Protein AF-A0A7S2RIP3-F1 (afdb_monomer)

Secondary structure (DSSP, 8-state):
---SHHHHHHHHHHHHHS--TT-GGGTSSHHHHHHHHHHHHHHHHHHHHHHHHH--TTT--PPP--HHHHHHHHHHHHHHHHHHHHHHHHHHHHH-HHHHHHHTTSHHHHHHHHHHHHHHTT-HHHHHHHHHHHHHHHHHHHHHHHHHHHHS--SS-TTGGGG-TTS-HHHHHHTTHHHHHHHHHHHHH-S--HHHHHHHHHHHHHHHHHHHHHS-SEEPPP------PPPP-----SS------GGG-EE--TTSSHHHHTT---GGG----SSHHHHHHHHHHHHHHHHHHHHHHHHHHHHHHHHHHHHHHHH-

Organism: NCBI:txid1034831

Nearest PDB structures (foldseek):
  6rd4-assembly1_M  TM=1.390E-01  e=3.418E+00  Polytomella sp. Pringsheim 198.80
  6qxa-assembly2_D  TM=1.820E-01  e=4.238E+00  Thermotoga maritima MSB8

Solvent-accessible surface area (backbone atoms only — not comparable to full-atom values): 17519 Å² total; per-residue (Å²): 134,85,75,66,63,66,58,56,52,51,50,51,52,54,59,66,49,46,47,51,78,86,48,67,58,69,78,38,53,65,50,24,48,51,37,35,52,49,48,52,51,52,48,48,52,52,53,52,50,45,44,70,65,68,59,37,81,90,73,52,86,72,77,74,79,50,74,82,51,45,63,55,36,49,54,52,19,54,49,44,52,52,48,54,51,49,42,52,63,58,42,33,85,82,55,36,68,35,55,42,30,54,60,49,61,29,62,64,56,44,28,47,52,44,24,22,53,19,40,74,68,67,33,39,55,50,18,37,9,29,39,39,53,42,30,43,65,27,51,49,34,51,54,17,52,52,36,30,76,77,69,75,38,53,87,49,36,68,50,47,60,69,76,37,91,84,52,47,66,52,58,49,62,59,50,48,52,52,72,51,47,55,62,53,32,37,74,65,31,40,68,61,54,72,65,21,51,56,49,9,52,52,53,44,50,44,51,34,50,44,30,53,39,42,41,45,64,46,47,74,55,81,78,66,78,87,68,78,84,77,77,84,84,77,75,94,65,95,78,83,70,74,75,83,55,74,86,79,27,51,71,45,52,55,41,78,34,55,62,58,31,70,59,44,90,51,72,88,67,51,42,80,52,91,54,60,84,59,18,54,58,46,35,51,50,54,52,47,62,52,20,49,62,42,43,55,49,48,30,51,53,20,48,56,54,52,55,53,51,57,55,52,66,73,74,109

Sequence (316 aa):
SVSPLPMVMVQGVLAFLQAKQGDAKHLGLLHPVLSFVLAYAVTIATSIWWTLQVHSPLFDSSPPIREFRVQRVETVSYGLLVYVAAMVLCRLPSMGPARLCYEMLWSCNLCMLLAAVAMLLGSPALVAASACAVSIDQVMWYVDVAAFALLGRWPIGVAKYMAWPETSWARRVSSTHHLWFLPCCAAVAGPFHLSDYLLSLVVMALVASLSRWLTPFRLAPPSVPAAAPPAPARGWHPCGGSPPTLKNGAYLNINLVHEVWKDVKFDFLQATHPNGFVHVPRLLFIWGALNLPCWVLLCALSRAAAGTEGEVAAVV

Radius of gyration: 21.15 Å; Cα contacts (8 Å, |Δi|>4): 341; chains: 1; bounding box: 43×69×70 Å

Foldseek 3Di:
DPDCVVVVVVVVVLVLQFDDAPDCVLVDQVLLVCLLVVLLCVLLVVLVVCCVVVVDVVPDPDDQQDPVLLVVLLVLLVVLVVLLVLLLVLCCVVQPNSRSSLLCLALLNSLSNSLSVCSVVSHLLSLLLSCLLCLLLLVLVVVQVVCCVVPVDRPQCSCVCLPDPPQDPSNNVSVCCSHCSLVSSLSNSFADDVSSLVSNLVSLLSSLLSLNGRDHQWDADPDPPDDDDDDDDDDDDPPDDDDPPCNGTDGRCGNVADSNCVSPPDPLSRLDDPDSVSSSVSCSVSSSVSSVVSSVVSNVVSVVVVVVVVVVVVVD

pLDDT: mean 82.53, std 17.51, range [34.56, 98.0]

Structure (mmCIF, N/CA/C/O backbone):
data_AF-A0A7S2RIP3-F1
#
_entry.id   AF-A0A7S2RIP3-F1
#
loop_
_atom_site.group_PDB
_atom_site.id
_atom_site.type_symbol
_atom_site.label_atom_id
_atom_site.label_alt_id
_atom_site.label_comp_id
_atom_site.label_asym_id
_atom_site.label_entity_id
_atom_site.label_seq_id
_atom_site.pdbx_PDB_ins_code
_atom_site.Cartn_x
_atom_site.Cartn_y
_atom_site.Cartn_z
_atom_site.occupancy
_atom_site.B_iso_or_equiv
_atom_site.auth_seq_id
_atom_site.auth_comp_id
_atom_site.auth_asym_id
_atom_site.auth_atom_id
_atom_site.pdbx_PDB_model_num
ATOM 1 N N . SER A 1 1 ? 13.218 43.030 -2.281 1.00 71.44 1 SER A N 1
ATOM 2 C CA . SER A 1 1 ? 13.065 42.042 -3.367 1.00 71.44 1 SER A CA 1
ATOM 3 C C . SER A 1 1 ? 13.420 40.673 -2.812 1.00 71.44 1 SER A C 1
ATOM 5 O O . SER A 1 1 ? 14.537 40.480 -2.352 1.00 71.44 1 SER A O 1
ATOM 7 N N . VAL A 1 2 ? 12.469 39.740 -2.751 1.00 62.72 2 VAL A N 1
ATOM 8 C CA . VAL A 1 2 ? 12.782 38.351 -2.373 1.00 62.72 2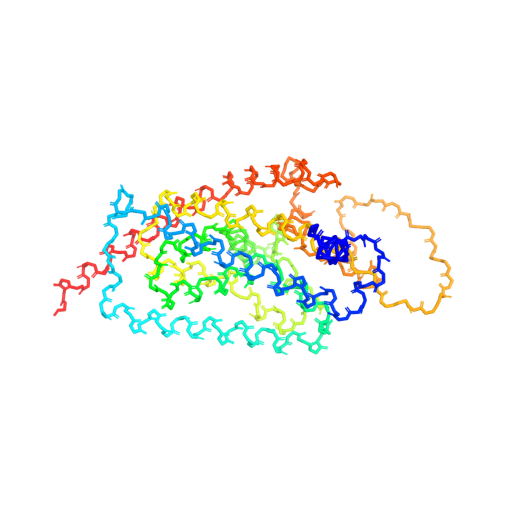 VAL A CA 1
ATOM 9 C C . VAL A 1 2 ? 13.489 37.717 -3.571 1.00 62.72 2 VAL A C 1
ATOM 11 O O . VAL A 1 2 ? 12.976 37.785 -4.686 1.00 62.72 2 VAL A O 1
ATOM 14 N N . SER A 1 3 ? 14.696 37.189 -3.369 1.00 64.62 3 SER A N 1
ATOM 15 C CA . SER A 1 3 ? 15.470 36.549 -4.438 1.00 64.62 3 SER A CA 1
ATOM 16 C C . SER A 1 3 ? 14.678 35.372 -5.031 1.00 64.62 3 SER A C 1
ATOM 18 O O . SER A 1 3 ? 14.160 34.568 -4.258 1.00 64.62 3 SER A O 1
ATOM 20 N N . PRO A 1 4 ? 14.580 35.224 -6.366 1.00 79.12 4 PRO A N 1
ATOM 21 C CA . PRO A 1 4 ? 13.845 34.130 -7.013 1.00 79.12 4 PRO A CA 1
ATOM 22 C C . PRO A 1 4 ? 14.531 32.754 -6.898 1.00 79.12 4 PRO A C 1
ATOM 24 O O . PRO A 1 4 ? 13.947 31.740 -7.282 1.00 79.12 4 PRO A O 1
ATOM 27 N N . LEU A 1 5 ? 15.752 32.692 -6.351 1.00 74.75 5 LEU A N 1
ATOM 28 C CA . LEU A 1 5 ? 16.544 31.464 -6.190 1.00 74.75 5 LEU A CA 1
ATOM 29 C C . LEU A 1 5 ? 15.797 30.278 -5.535 1.00 74.75 5 LEU A C 1
ATOM 31 O O . LEU A 1 5 ? 15.903 29.168 -6.061 1.00 74.75 5 LEU A O 1
ATOM 35 N N . PRO A 1 6 ? 15.010 30.458 -4.453 1.00 84.06 6 PRO A N 1
ATOM 36 C CA . PRO A 1 6 ? 14.297 29.352 -3.813 1.00 84.06 6 PRO A CA 1
ATOM 37 C C . PRO A 1 6 ? 13.258 28.707 -4.736 1.00 84.06 6 PRO A C 1
ATOM 39 O O . PRO A 1 6 ? 13.107 27.488 -4.745 1.00 84.06 6 PRO A O 1
ATOM 42 N N . MET A 1 7 ? 12.569 29.507 -5.554 1.00 82.50 7 MET A N 1
ATOM 43 C CA . MET A 1 7 ? 11.507 29.020 -6.436 1.00 82.50 7 MET A CA 1
ATOM 44 C C . MET A 1 7 ? 12.069 28.193 -7.597 1.00 82.50 7 MET A C 1
ATOM 46 O O . MET A 1 7 ? 11.531 27.132 -7.907 1.00 82.50 7 MET A O 1
ATOM 50 N N . VAL A 1 8 ? 13.183 28.633 -8.191 1.00 85.56 8 VAL A N 1
ATOM 51 C CA . VAL A 1 8 ? 13.862 27.896 -9.272 1.00 85.56 8 VAL A CA 1
ATOM 52 C C . VAL A 1 8 ? 14.378 26.545 -8.770 1.00 85.56 8 VAL A C 1
ATOM 54 O O . VAL A 1 8 ? 14.208 25.529 -9.442 1.00 85.56 8 VAL A O 1
ATOM 57 N N . MET A 1 9 ? 14.948 26.509 -7.562 1.00 87.75 9 MET A N 1
ATOM 58 C CA . MET A 1 9 ? 15.424 25.266 -6.952 1.00 87.75 9 MET A CA 1
ATOM 59 C C . MET A 1 9 ? 14.275 24.282 -6.694 1.00 87.75 9 MET A C 1
ATOM 61 O O . MET A 1 9 ? 14.383 23.110 -7.052 1.00 87.75 9 MET A O 1
ATOM 65 N N . VAL A 1 10 ? 13.153 24.755 -6.139 1.00 86.44 10 VAL A N 1
ATOM 66 C CA . VAL A 1 10 ? 11.961 23.920 -5.912 1.00 86.44 10 VAL A CA 1
ATOM 67 C C . VAL A 1 10 ? 11.431 23.363 -7.232 1.00 86.44 10 VAL A C 1
ATOM 69 O O . VAL A 1 10 ? 11.198 22.162 -7.335 1.00 86.44 10 VAL A O 1
ATOM 72 N N . GLN A 1 11 ? 11.301 24.193 -8.269 1.00 89.00 11 GLN A N 1
ATOM 73 C CA . GLN A 1 11 ? 10.857 23.737 -9.589 1.00 89.00 11 GLN A CA 1
ATOM 74 C C . GLN A 1 11 ? 11.797 22.686 -10.189 1.00 89.00 11 GLN A C 1
ATOM 76 O O . GLN A 1 11 ? 11.321 21.691 -10.732 1.00 89.00 11 GLN A O 1
ATOM 81 N N . GLY A 1 12 ? 13.113 22.865 -10.044 1.00 90.69 12 GLY A N 1
ATOM 82 C CA . GLY A 1 12 ? 14.108 21.884 -10.475 1.00 90.69 12 GLY A CA 1
ATOM 83 C C . GLY A 1 12 ? 13.946 20.532 -9.776 1.00 90.69 12 GLY A C 1
ATOM 84 O O . GLY A 1 12 ? 13.945 19.496 -10.439 1.00 90.69 12 GLY A O 1
ATOM 85 N N . VAL A 1 13 ? 13.730 20.531 -8.455 1.00 88.81 13 VAL A N 1
ATOM 86 C CA . VAL A 1 13 ? 13.488 19.303 -7.675 1.00 88.81 13 VAL A CA 1
ATOM 87 C C . VAL A 1 13 ? 12.182 18.626 -8.094 1.00 88.81 13 VAL A C 1
ATOM 89 O O . VAL A 1 13 ? 12.171 17.421 -8.336 1.00 88.81 13 VAL A O 1
ATOM 92 N N . LEU A 1 14 ? 11.092 19.383 -8.240 1.00 90.75 14 LEU A N 1
ATOM 93 C CA . LEU A 1 14 ? 9.800 18.838 -8.673 1.00 90.75 14 LEU A CA 1
ATOM 94 C C . LEU A 1 14 ? 9.877 18.249 -10.091 1.00 90.75 14 LEU A C 1
ATOM 96 O O . LEU A 1 14 ? 9.355 17.162 -10.339 1.00 90.75 14 LEU A O 1
ATOM 100 N N . ALA A 1 15 ? 10.568 18.925 -11.012 1.00 90.56 15 ALA A N 1
ATOM 101 C CA . ALA A 1 15 ? 10.786 18.432 -12.370 1.00 90.56 15 ALA A CA 1
ATOM 102 C C . ALA A 1 15 ? 11.674 17.178 -12.395 1.00 90.56 15 ALA A C 1
ATOM 104 O O . ALA A 1 15 ? 11.433 16.263 -13.188 1.00 90.56 15 ALA A O 1
ATOM 105 N N . PHE A 1 16 ? 12.679 17.110 -11.517 1.00 91.56 16 PHE A N 1
ATOM 106 C CA . PHE A 1 16 ? 13.510 15.921 -11.357 1.00 91.56 16 PHE A CA 1
ATOM 107 C C . PHE A 1 16 ? 12.691 14.731 -10.855 1.00 91.56 16 PHE A C 1
ATOM 109 O O . PHE A 1 16 ? 12.815 13.654 -11.426 1.00 91.56 16 PHE A O 1
ATOM 116 N N . LEU A 1 17 ? 11.836 14.928 -9.851 1.00 91.56 17 LEU A N 1
ATOM 117 C CA . LEU A 1 17 ? 10.996 13.885 -9.251 1.00 91.56 17 LEU A CA 1
ATOM 118 C C . LEU A 1 17 ? 9.865 13.388 -10.153 1.00 91.56 17 LEU A C 1
ATOM 120 O O . LEU A 1 17 ? 9.401 12.261 -9.998 1.00 91.56 17 LEU A O 1
ATOM 124 N N . GLN A 1 18 ? 9.404 14.214 -11.091 1.00 90.88 18 GLN A N 1
ATOM 125 C CA . GLN A 1 18 ? 8.365 13.802 -12.022 1.00 90.88 18 GLN A CA 1
ATOM 126 C C . GLN A 1 18 ? 8.871 12.669 -12.920 1.00 90.88 18 GLN A C 1
ATOM 128 O O . GLN A 1 18 ? 9.763 12.859 -13.752 1.00 90.88 18 GLN A O 1
ATOM 133 N N . ALA A 1 19 ? 8.261 11.496 -12.810 1.00 86.62 19 ALA A N 1
ATOM 134 C CA . ALA A 1 19 ? 8.626 10.350 -13.614 1.00 86.62 19 ALA A CA 1
ATOM 135 C C . ALA A 1 19 ? 8.295 10.553 -15.093 1.00 86.62 19 ALA A C 1
ATOM 137 O O . ALA A 1 19 ? 7.211 11.005 -15.475 1.00 86.62 19 ALA A O 1
ATOM 138 N N . LYS A 1 20 ? 9.256 10.180 -15.939 1.00 86.81 20 LYS A N 1
ATOM 139 C CA . LYS A 1 20 ? 9.128 10.170 -17.395 1.00 86.81 20 LYS A CA 1
ATOM 140 C C . LYS A 1 20 ? 9.660 8.839 -17.903 1.00 86.81 20 LYS A C 1
ATOM 142 O O . LYS A 1 20 ? 10.769 8.427 -17.574 1.00 86.81 20 LYS A O 1
ATOM 147 N N . GLN A 1 21 ? 8.849 8.140 -18.692 1.00 84.94 21 GLN A N 1
ATOM 148 C CA . GLN A 1 21 ? 9.217 6.822 -19.195 1.00 84.94 21 GLN A CA 1
ATOM 149 C C . GLN A 1 21 ? 10.501 6.909 -20.035 1.00 84.94 21 GLN A C 1
ATOM 151 O O . GLN A 1 21 ? 10.588 7.729 -20.943 1.00 84.94 21 GLN A O 1
ATOM 156 N N . GLY A 1 22 ? 11.482 6.054 -19.730 1.00 83.38 22 GLY A N 1
ATOM 157 C CA . GLY A 1 22 ? 12.773 6.022 -20.428 1.00 83.38 22 GLY A CA 1
ATOM 158 C C . GLY A 1 22 ? 13.822 7.019 -19.922 1.00 83.38 22 GLY A C 1
ATOM 159 O O . GLY A 1 22 ? 14.931 7.021 -20.444 1.00 83.38 22 GLY A O 1
ATOM 160 N N . ASP A 1 23 ? 13.514 7.835 -18.910 1.00 87.44 23 ASP A N 1
ATOM 161 C CA . ASP A 1 23 ? 14.480 8.774 -18.330 1.00 87.44 23 ASP A CA 1
ATOM 162 C C . ASP A 1 23 ? 15.606 8.031 -17.579 1.00 87.44 23 ASP A C 1
ATOM 164 O O . ASP A 1 23 ? 15.356 7.145 -16.752 1.00 87.44 23 ASP A O 1
ATOM 168 N N . ALA A 1 24 ? 16.859 8.406 -17.853 1.00 88.69 24 ALA A N 1
ATOM 169 C CA . ALA A 1 24 ? 18.055 7.769 -17.301 1.00 88.69 24 ALA A CA 1
ATOM 170 C C . ALA A 1 24 ? 18.141 7.892 -15.772 1.00 88.69 24 ALA A C 1
ATOM 172 O O . ALA A 1 24 ? 18.735 7.035 -15.114 1.00 88.69 24 ALA A O 1
ATOM 173 N N . LYS A 1 25 ? 17.494 8.905 -15.176 1.00 90.50 25 LYS A N 1
ATOM 174 C CA . LYS A 1 25 ? 17.456 9.074 -13.712 1.00 90.50 25 LYS A CA 1
ATOM 175 C C . LYS A 1 25 ? 16.851 7.875 -12.980 1.00 90.50 25 LYS A C 1
ATOM 177 O O . LYS A 1 25 ? 17.189 7.643 -11.823 1.00 90.50 25 LYS A O 1
ATOM 182 N N . HIS A 1 26 ? 15.992 7.097 -13.644 1.00 89.00 26 HIS A N 1
ATOM 183 C CA . HIS A 1 26 ? 15.378 5.901 -13.067 1.00 89.00 26 HIS A CA 1
ATOM 184 C C . HIS A 1 26 ? 16.337 4.701 -12.993 1.00 89.00 26 HIS A C 1
ATOM 186 O O . HIS A 1 26 ? 16.042 3.751 -12.269 1.00 89.00 26 HIS A O 1
ATOM 192 N N . LEU A 1 27 ? 17.466 4.748 -13.712 1.00 85.69 27 LEU A N 1
ATOM 193 C CA . LEU A 1 27 ? 18.547 3.759 -13.630 1.00 85.69 27 LEU A CA 1
ATOM 194 C C . LEU A 1 27 ? 19.511 4.058 -12.472 1.00 85.69 27 LEU A C 1
ATOM 196 O O . LEU A 1 27 ? 20.149 3.148 -11.946 1.00 85.69 27 LEU A O 1
ATOM 200 N N . GLY A 1 28 ? 19.617 5.329 -12.075 1.00 90.88 28 GLY A N 1
ATOM 201 C CA . GLY A 1 28 ? 20.393 5.758 -10.914 1.00 90.88 28 GLY A CA 1
ATOM 202 C C . GLY A 1 28 ? 19.672 5.506 -9.588 1.00 90.88 28 GLY A C 1
ATOM 203 O O . GLY A 1 28 ? 18.486 5.189 -9.549 1.00 90.88 28 GLY A O 1
ATOM 204 N N . LEU A 1 29 ? 20.390 5.683 -8.476 1.00 94.44 29 LEU A N 1
ATOM 205 C CA . LEU A 1 29 ? 19.844 5.472 -7.129 1.00 94.44 29 LEU A CA 1
ATOM 206 C C . LEU A 1 29 ? 19.082 6.689 -6.583 1.00 94.44 29 LEU A C 1
ATOM 208 O O . LEU A 1 29 ? 18.117 6.531 -5.839 1.00 94.44 29 LEU A O 1
ATOM 212 N N . LEU A 1 30 ? 19.501 7.899 -6.966 1.00 95.38 30 LEU A N 1
ATOM 213 C CA . LEU A 1 30 ? 19.010 9.142 -6.371 1.00 95.38 30 LEU A CA 1
ATOM 214 C C . LEU A 1 30 ? 17.492 9.300 -6.514 1.00 95.38 30 LEU A C 1
ATOM 216 O O . LEU A 1 30 ? 16.798 9.531 -5.529 1.00 95.38 30 LEU A O 1
ATOM 220 N N . HIS A 1 31 ? 16.966 9.148 -7.730 1.00 95.00 31 HIS A N 1
ATOM 221 C CA . HIS A 1 31 ? 15.538 9.320 -7.979 1.00 95.00 31 HIS A CA 1
ATOM 222 C C . HIS A 1 31 ? 14.665 8.286 -7.243 1.00 95.00 31 HIS A C 1
ATOM 224 O O . HIS A 1 31 ? 13.741 8.712 -6.550 1.00 95.00 31 HIS A O 1
ATOM 230 N N . PRO A 1 32 ? 14.921 6.961 -7.331 1.00 94.12 32 PRO A N 1
ATOM 231 C CA . PRO A 1 32 ? 14.165 5.980 -6.556 1.00 94.12 32 PRO A CA 1
ATOM 232 C C . PRO A 1 32 ? 14.187 6.240 -5.047 1.00 94.12 32 PRO A C 1
ATOM 234 O O . PRO A 1 32 ? 13.138 6.152 -4.414 1.00 94.12 32 PRO A O 1
ATOM 237 N N . VAL A 1 33 ? 15.344 6.595 -4.471 1.00 96.00 33 VAL A N 1
ATOM 238 C CA . VAL A 1 33 ? 15.457 6.887 -3.031 1.00 96.00 33 VAL A CA 1
ATOM 239 C C . VAL A 1 33 ? 14.633 8.113 -2.654 1.00 96.00 33 VAL A C 1
ATOM 241 O O . VAL A 1 33 ? 13.848 8.043 -1.712 1.00 96.00 33 VAL A O 1
ATOM 244 N N . LEU A 1 34 ? 14.756 9.216 -3.398 1.00 95.88 34 LEU A N 1
ATOM 245 C CA . LEU A 1 34 ? 13.966 10.420 -3.130 1.00 95.88 34 LEU A CA 1
ATOM 246 C C . LEU A 1 34 ? 12.465 10.166 -3.306 1.00 95.88 34 LEU A C 1
ATOM 248 O O . LEU A 1 34 ? 11.674 10.640 -2.499 1.00 95.88 34 LEU A O 1
ATOM 252 N N . SER A 1 35 ? 12.079 9.377 -4.311 1.00 94.56 35 SER A N 1
ATOM 253 C CA . SER A 1 35 ? 10.686 8.975 -4.544 1.00 94.56 35 SER A CA 1
ATOM 254 C C . SER A 1 35 ? 10.135 8.160 -3.375 1.00 94.56 35 SER A C 1
ATOM 256 O O . SER A 1 35 ? 9.048 8.446 -2.882 1.00 94.56 35 SER A O 1
ATOM 258 N N . PHE A 1 36 ? 10.909 7.177 -2.905 1.00 95.19 36 PHE A N 1
ATOM 259 C CA . PHE A 1 36 ? 10.590 6.359 -1.739 1.00 95.19 36 PHE A CA 1
ATOM 260 C C . PHE A 1 36 ? 10.418 7.216 -0.480 1.00 95.19 36 PHE A C 1
ATOM 262 O O . PHE A 1 36 ? 9.354 7.193 0.135 1.00 95.19 36 PHE A O 1
ATOM 269 N N . VAL A 1 37 ? 11.421 8.028 -0.134 1.00 96.25 37 VAL A N 1
ATOM 270 C CA . VAL A 1 37 ? 11.388 8.875 1.068 1.00 96.25 37 VAL A CA 1
ATOM 271 C C . VAL A 1 37 ? 10.225 9.861 1.012 1.00 96.25 37 VAL A C 1
ATOM 273 O O . VAL A 1 37 ? 9.475 9.970 1.979 1.00 96.25 37 VAL A O 1
ATOM 276 N N . LEU A 1 38 ? 10.041 10.549 -0.118 1.00 95.69 38 LEU A N 1
ATOM 277 C CA . LEU A 1 38 ? 8.982 11.542 -0.269 1.00 95.69 38 LEU A CA 1
ATOM 278 C C . LEU A 1 38 ? 7.594 10.910 -0.160 1.00 95.69 38 LEU A C 1
ATOM 280 O O . LEU A 1 38 ? 6.748 11.437 0.558 1.00 95.69 38 LEU A O 1
ATOM 284 N N . ALA A 1 39 ? 7.355 9.786 -0.840 1.00 94.94 39 ALA A N 1
ATOM 285 C CA . ALA A 1 39 ? 6.049 9.139 -0.821 1.00 94.94 39 ALA A CA 1
ATOM 286 C C . ALA A 1 39 ? 5.660 8.683 0.590 1.00 94.94 39 ALA A C 1
ATOM 288 O O . ALA A 1 39 ? 4.531 8.921 1.024 1.00 94.94 39 ALA A O 1
ATOM 289 N N . TYR A 1 40 ? 6.600 8.081 1.322 1.00 96.56 40 TYR A N 1
ATOM 290 C CA . TYR A 1 40 ? 6.384 7.660 2.702 1.00 96.56 40 TYR A CA 1
ATOM 291 C C . TYR A 1 40 ? 6.200 8.851 3.643 1.00 96.56 40 TYR A C 1
ATOM 293 O O . TYR A 1 40 ? 5.234 8.870 4.402 1.00 96.56 40 TYR A O 1
ATOM 301 N N . ALA A 1 41 ? 7.069 9.862 3.564 1.00 96.88 41 ALA A N 1
ATOM 302 C CA . ALA A 1 41 ? 6.990 11.044 4.418 1.00 96.88 41 ALA A CA 1
ATOM 303 C C . ALA A 1 41 ? 5.666 11.793 4.227 1.00 96.88 41 ALA A C 1
ATOM 305 O O . ALA A 1 41 ? 4.981 12.070 5.208 1.00 96.88 41 ALA A O 1
ATOM 306 N N . VAL A 1 42 ? 5.271 12.065 2.977 1.00 96.81 42 VAL A N 1
ATOM 307 C CA . VAL A 1 42 ? 4.011 12.759 2.670 1.00 96.81 42 VAL A CA 1
ATOM 308 C C . VAL A 1 42 ? 2.818 11.919 3.108 1.00 96.81 42 VAL A C 1
ATOM 310 O O . VAL A 1 42 ? 1.954 12.425 3.815 1.00 96.81 42 VAL A O 1
ATOM 313 N N . THR A 1 43 ? 2.774 10.630 2.755 1.00 96.56 43 THR A N 1
ATOM 314 C CA . THR A 1 43 ? 1.611 9.795 3.091 1.00 96.56 43 THR A CA 1
ATOM 315 C C . THR A 1 43 ? 1.445 9.642 4.602 1.00 96.56 43 THR A C 1
ATOM 317 O O . THR A 1 43 ? 0.339 9.822 5.109 1.00 96.56 43 THR A O 1
ATOM 320 N N . ILE A 1 44 ? 2.526 9.368 5.341 1.00 96.75 44 ILE A N 1
ATOM 321 C CA . ILE A 1 44 ? 2.479 9.222 6.802 1.00 96.75 44 ILE A CA 1
ATOM 322 C C . ILE A 1 44 ? 2.120 10.557 7.462 1.00 96.75 44 ILE A C 1
ATOM 324 O O . ILE A 1 44 ? 1.174 10.605 8.247 1.00 96.75 44 ILE A O 1
ATOM 328 N N . ALA A 1 45 ? 2.808 11.651 7.116 1.00 96.75 45 ALA A N 1
ATOM 329 C CA . ALA A 1 45 ? 2.562 12.955 7.729 1.00 96.75 45 ALA A CA 1
ATOM 330 C C . ALA A 1 45 ? 1.137 13.457 7.466 1.00 96.75 45 ALA A C 1
ATOM 332 O O . ALA A 1 45 ? 0.474 13.916 8.394 1.00 96.75 45 ALA A O 1
ATOM 333 N N . THR A 1 46 ? 0.629 13.329 6.235 1.00 95.44 46 THR A N 1
ATOM 334 C CA . THR A 1 46 ? -0.744 13.733 5.908 1.00 95.44 46 THR A CA 1
ATOM 335 C C . THR A 1 46 ? -1.779 12.849 6.600 1.00 95.44 46 THR A C 1
ATOM 337 O O . THR A 1 46 ? -2.788 13.374 7.057 1.00 95.44 46 THR A O 1
ATOM 340 N N . SER A 1 47 ? -1.538 11.542 6.740 1.00 95.12 47 SER A N 1
ATOM 341 C CA . SER A 1 47 ? -2.466 10.639 7.446 1.00 95.12 47 SER A CA 1
ATOM 342 C C . SER A 1 47 ? -2.535 10.937 8.947 1.00 95.12 47 SER A C 1
ATOM 344 O O . SER A 1 47 ? -3.621 10.947 9.533 1.00 95.12 47 SER A O 1
ATOM 346 N N . ILE A 1 48 ? -1.386 11.236 9.565 1.00 93.56 48 ILE A N 1
ATOM 347 C CA . ILE A 1 48 ? -1.310 11.686 10.962 1.00 93.56 48 ILE A CA 1
ATOM 348 C C . ILE A 1 48 ? -2.027 13.026 11.109 1.00 93.56 48 ILE A C 1
ATOM 350 O O . ILE A 1 48 ? -2.910 13.156 11.951 1.00 93.56 48 ILE A O 1
ATOM 354 N N . TRP A 1 49 ? -1.695 14.006 10.262 1.00 92.94 49 TRP A N 1
ATOM 355 C CA . TRP A 1 49 ? -2.327 15.323 10.285 1.00 92.94 49 TRP A CA 1
ATOM 356 C C . TRP A 1 49 ? -3.845 15.225 10.124 1.00 92.94 49 TRP A C 1
ATOM 358 O O . TRP A 1 49 ? -4.574 15.807 10.921 1.00 92.94 49 TRP A O 1
ATOM 368 N N . TRP A 1 50 ? -4.329 14.440 9.157 1.00 89.75 50 TRP A N 1
ATOM 369 C CA . TRP A 1 50 ? -5.759 14.219 8.949 1.00 89.75 50 TRP A CA 1
ATOM 370 C C . TRP A 1 50 ? -6.425 13.701 10.214 1.00 89.75 50 TRP A C 1
ATOM 372 O O . TRP A 1 50 ? -7.485 14.178 10.597 1.00 89.75 50 TRP A O 1
ATOM 382 N N . THR A 1 51 ? -5.796 12.749 10.888 1.00 87.38 51 THR A N 1
ATOM 383 C CA . THR A 1 51 ? -6.370 12.163 12.098 1.00 87.38 51 THR A CA 1
ATOM 384 C C . THR A 1 51 ? -6.401 13.169 13.235 1.00 87.38 51 THR A C 1
ATOM 386 O O . THR A 1 51 ? -7.431 13.307 13.877 1.00 87.38 51 THR A O 1
ATOM 389 N N . LEU A 1 52 ? -5.350 13.972 13.406 1.00 86.50 52 LEU A N 1
ATOM 390 C CA . LEU A 1 52 ? -5.340 15.046 14.402 1.00 86.50 52 LEU A CA 1
ATOM 391 C C . LEU A 1 52 ? -6.404 16.131 14.144 1.00 86.50 52 LEU A C 1
ATOM 393 O O . LEU A 1 52 ? -6.861 16.756 15.094 1.00 86.50 52 LEU A O 1
ATOM 397 N N . GLN A 1 53 ? -6.784 16.381 12.885 1.00 83.81 53 GLN A N 1
ATOM 398 C CA . GLN A 1 53 ? -7.760 17.425 12.531 1.00 83.81 53 GLN A CA 1
ATOM 399 C C . GLN A 1 53 ? -9.204 16.915 12.449 1.00 83.81 53 GLN A C 1
ATOM 401 O O . GLN A 1 53 ? -10.134 17.580 12.899 1.00 83.81 53 GLN A O 1
ATOM 406 N N . VAL A 1 54 ? -9.403 15.754 11.826 1.00 72.50 54 VAL A N 1
ATOM 407 C CA . VAL A 1 54 ? -10.723 15.223 11.461 1.00 72.50 54 VAL A CA 1
ATOM 408 C C . VAL A 1 54 ? -11.266 14.287 12.538 1.00 72.50 54 VAL A C 1
ATOM 410 O O . VAL A 1 54 ? -12.476 14.262 12.740 1.00 72.50 54 VAL A O 1
ATOM 413 N N . HIS A 1 55 ? -10.407 13.594 13.300 1.00 62.19 55 HIS A N 1
ATOM 414 C CA . HIS A 1 55 ? -10.822 12.900 14.532 1.00 62.19 55 HIS A CA 1
ATOM 415 C C . HIS A 1 55 ? -10.798 13.863 15.727 1.00 62.19 55 HIS A C 1
ATOM 417 O O . HIS A 1 55 ? -10.215 13.606 16.776 1.00 62.19 55 HIS A O 1
ATOM 423 N N . SER A 1 56 ? -11.461 15.007 15.549 1.00 54.28 56 SER A N 1
ATOM 424 C CA . SER A 1 56 ? -11.949 15.815 16.662 1.00 54.28 56 SER A CA 1
ATOM 425 C C . SER A 1 56 ? -12.953 14.980 17.481 1.00 54.28 56 SER A C 1
ATOM 427 O O . SER A 1 56 ? -13.663 14.157 16.890 1.00 54.28 56 SER A O 1
ATOM 429 N N . PRO A 1 57 ? -13.081 15.192 18.807 1.00 53.62 57 PRO A N 1
ATOM 430 C CA . PRO A 1 57 ? -14.005 14.467 19.698 1.00 53.62 57 PRO A CA 1
ATOM 431 C C . PRO A 1 57 ? -15.485 14.445 19.261 1.00 53.62 57 PRO A C 1
ATOM 433 O O . PRO A 1 57 ? -16.295 13.750 19.864 1.00 53.62 57 PRO A O 1
ATOM 436 N N . LEU A 1 58 ? -15.856 15.175 18.206 1.00 48.06 58 LEU A N 1
ATOM 437 C CA . LEU A 1 58 ? -17.171 15.106 17.565 1.00 48.06 58 LEU A CA 1
ATOM 438 C C . LEU A 1 58 ? -17.429 13.803 16.784 1.00 48.06 58 LEU A C 1
ATOM 440 O O . LEU A 1 58 ? -18.591 13.472 16.562 1.00 48.06 58 LEU A O 1
ATOM 444 N N . PHE A 1 59 ? -16.388 13.077 16.362 1.00 54.09 59 PHE A N 1
ATOM 445 C CA . PHE A 1 59 ? -16.525 11.841 15.574 1.00 54.09 59 PHE A CA 1
ATOM 446 C C . PHE A 1 59 ? -15.932 10.599 16.242 1.00 54.09 59 PHE A C 1
ATOM 448 O O . PHE A 1 59 ? -16.206 9.492 15.780 1.00 54.09 59 PHE A O 1
ATOM 455 N N . ASP A 1 60 ? -15.151 10.764 17.312 1.00 55.12 60 ASP A N 1
ATOM 456 C CA . ASP A 1 60 ? -14.480 9.650 17.974 1.00 55.12 60 ASP A CA 1
ATOM 457 C C . ASP A 1 60 ? -15.131 9.328 19.323 1.00 55.12 60 ASP A C 1
ATOM 459 O O . ASP A 1 60 ? -14.892 9.980 20.338 1.00 55.12 60 ASP A O 1
ATOM 463 N N . SER A 1 61 ? -15.990 8.309 19.318 1.00 54.16 61 SER A N 1
ATOM 464 C CA . SER A 1 61 ? -16.492 7.664 20.534 1.00 54.16 61 SER A CA 1
ATOM 465 C C . SER A 1 61 ? -15.664 6.432 20.915 1.00 54.16 61 SER A C 1
ATOM 467 O O . SER A 1 61 ? -16.077 5.667 21.790 1.00 54.16 61 SER A O 1
ATOM 469 N N . SER A 1 62 ? -14.550 6.171 20.225 1.00 55.88 62 SER A N 1
ATOM 470 C CA . SER A 1 62 ? -13.751 4.974 20.462 1.00 55.88 62 SER A CA 1
ATOM 471 C C . SER A 1 62 ? -12.966 5.154 21.759 1.00 55.88 62 SER A C 1
ATOM 473 O O . SER A 1 62 ? -12.261 6.150 21.924 1.00 55.88 62 SER A O 1
ATOM 475 N N . PRO A 1 63 ? -13.066 4.219 22.716 1.00 56.59 63 PRO A N 1
ATOM 476 C CA . PRO A 1 63 ? -12.244 4.294 23.910 1.00 56.59 63 PRO A CA 1
ATOM 477 C C . PRO A 1 63 ? -10.758 4.196 23.521 1.00 56.59 63 PRO A C 1
ATOM 479 O O . PRO A 1 63 ? -10.422 3.457 22.589 1.00 56.59 63 PRO A O 1
ATOM 482 N N . PRO A 1 64 ? -9.855 4.883 24.245 1.00 60.16 64 PRO A N 1
ATOM 483 C CA . PRO A 1 64 ? -8.421 4.712 24.050 1.00 60.16 64 PRO A CA 1
ATOM 484 C C . PRO A 1 64 ? -8.029 3.233 24.188 1.00 60.16 64 PRO A C 1
ATOM 486 O O . PRO A 1 64 ? -8.681 2.460 24.899 1.00 60.16 64 PRO A O 1
ATOM 489 N N . ILE A 1 65 ? -6.954 2.833 23.502 1.00 60.59 65 ILE A N 1
ATOM 490 C CA . ILE A 1 65 ? -6.385 1.480 23.589 1.00 60.59 65 ILE A CA 1
ATOM 491 C C . ILE A 1 65 ? -6.143 1.152 25.075 1.00 60.59 65 ILE A C 1
ATOM 493 O O . ILE A 1 65 ? -5.301 1.772 25.716 1.00 60.59 65 ILE A O 1
ATOM 497 N N . ARG A 1 66 ? -6.905 0.199 25.638 1.00 55.03 66 ARG A N 1
ATOM 498 C CA . ARG A 1 66 ? -6.789 -0.209 27.055 1.00 55.03 66 ARG A CA 1
ATOM 499 C C . ARG A 1 66 ? -5.362 -0.663 27.382 1.00 55.03 66 ARG A C 1
ATOM 501 O O . ARG A 1 66 ? -4.726 -1.300 26.553 1.00 55.03 66 ARG A O 1
ATOM 508 N N . GLU A 1 67 ? -4.896 -0.442 28.606 1.00 51.62 67 GLU A N 1
ATOM 509 C CA . GLU A 1 67 ? -3.509 -0.689 29.047 1.00 51.62 67 GLU A CA 1
ATOM 510 C C . GLU A 1 67 ? -2.978 -2.110 28.734 1.00 51.62 67 GLU A C 1
ATOM 512 O O . GLU A 1 67 ? -1.892 -2.258 28.184 1.00 51.62 67 GLU A O 1
ATOM 517 N N . PHE A 1 68 ? -3.779 -3.169 28.928 1.00 46.56 68 PHE A N 1
ATOM 518 C CA . PHE A 1 68 ? -3.400 -4.546 28.541 1.00 46.56 68 PHE A CA 1
ATOM 519 C C . PHE A 1 68 ? -3.299 -4.756 27.015 1.00 46.56 68 PHE A C 1
ATOM 521 O O . PHE A 1 68 ? -2.544 -5.597 26.523 1.00 46.56 68 PHE A O 1
ATOM 528 N N . ARG A 1 69 ? -4.050 -3.970 26.237 1.00 64.50 69 ARG A N 1
ATOM 529 C CA . ARG A 1 69 ? -3.970 -3.942 24.773 1.00 64.50 69 ARG A CA 1
ATOM 530 C C . ARG A 1 69 ? -2.678 -3.245 24.318 1.00 64.50 69 ARG A C 1
ATOM 532 O O . ARG A 1 69 ? -2.140 -3.654 23.295 1.00 64.50 69 ARG A O 1
ATOM 539 N N . VAL A 1 70 ? -2.127 -2.298 25.090 1.00 63.09 70 VAL A N 1
ATOM 540 C CA . VAL A 1 70 ? -0.908 -1.532 24.743 1.00 63.09 70 VAL A CA 1
ATOM 541 C C . VAL A 1 70 ? 0.310 -2.439 24.539 1.00 63.09 70 VAL A C 1
ATOM 543 O O . VAL A 1 70 ? 0.942 -2.364 23.489 1.00 63.09 70 VAL A O 1
ATOM 546 N N . GLN A 1 71 ? 0.596 -3.378 25.450 1.00 70.06 71 GLN A N 1
ATOM 547 C CA . GLN A 1 71 ? 1.773 -4.257 25.310 1.00 70.06 71 GLN A CA 1
ATOM 548 C C . GLN A 1 71 ? 1.687 -5.175 24.073 1.00 70.06 71 GLN A C 1
ATOM 550 O O . GLN A 1 71 ? 2.684 -5.424 23.384 1.00 70.06 71 GLN A O 1
ATOM 555 N N . ARG A 1 72 ? 0.481 -5.664 23.748 1.00 79.56 72 ARG A N 1
ATOM 556 C CA . ARG A 1 72 ? 0.243 -6.445 22.522 1.00 79.56 72 ARG A CA 1
ATOM 557 C C . ARG A 1 72 ? 0.402 -5.575 21.273 1.00 79.56 72 ARG A C 1
ATOM 559 O O . ARG A 1 72 ? 1.009 -6.025 20.307 1.00 79.56 72 ARG A O 1
ATOM 566 N N . VAL A 1 73 ? -0.091 -4.337 21.305 1.00 87.50 73 VAL A N 1
ATOM 567 C CA . VAL A 1 73 ? 0.011 -3.369 20.198 1.00 87.50 73 VAL A CA 1
ATOM 568 C C . VAL A 1 73 ? 1.469 -3.023 19.896 1.00 87.50 73 VAL A C 1
ATOM 570 O O . VAL A 1 73 ? 1.864 -3.049 18.732 1.00 87.50 73 VAL A O 1
ATOM 573 N N . GLU A 1 74 ? 2.288 -2.768 20.917 1.00 90.12 74 GLU A N 1
ATOM 574 C CA . GLU A 1 74 ? 3.722 -2.500 20.742 1.00 90.12 74 GLU A CA 1
ATOM 575 C C . GLU A 1 74 ? 4.447 -3.696 20.125 1.00 90.12 74 GLU A C 1
ATOM 577 O O . GLU A 1 74 ? 5.179 -3.543 19.148 1.00 90.12 74 GLU A O 1
ATOM 582 N N . THR A 1 75 ? 4.193 -4.902 20.642 1.00 92.50 75 THR A N 1
ATOM 583 C CA . THR A 1 75 ? 4.795 -6.137 20.115 1.00 92.50 75 THR A CA 1
ATOM 584 C C . THR A 1 75 ? 4.453 -6.334 18.639 1.00 92.50 75 THR A C 1
ATOM 586 O O . THR A 1 75 ? 5.332 -6.629 17.827 1.00 92.50 75 THR A O 1
ATOM 589 N N . VAL A 1 76 ? 3.184 -6.132 18.269 1.00 94.12 76 VAL A N 1
ATOM 590 C CA . VAL A 1 76 ? 2.732 -6.220 16.876 1.00 94.12 76 VAL A CA 1
ATOM 591 C C . VAL A 1 76 ? 3.385 -5.137 16.017 1.00 94.12 76 VAL A C 1
ATOM 593 O O . VAL A 1 76 ? 3.856 -5.440 14.922 1.00 94.12 76 VAL A O 1
ATOM 596 N N . SER A 1 77 ? 3.474 -3.901 16.512 1.00 96.50 77 SER A N 1
ATOM 597 C CA . SER A 1 77 ? 4.116 -2.803 15.789 1.00 96.50 77 SER A CA 1
ATOM 598 C C . SER A 1 77 ? 5.592 -3.079 15.504 1.00 96.50 77 SER A C 1
ATOM 600 O O . SER A 1 77 ? 6.021 -3.027 14.348 1.00 96.50 77 SER A O 1
ATOM 602 N N . TYR A 1 78 ? 6.369 -3.456 16.523 1.00 96.81 78 TYR A N 1
ATOM 603 C CA . TYR A 1 78 ? 7.771 -3.827 16.334 1.00 96.81 78 TYR A CA 1
ATOM 604 C C . TYR A 1 78 ? 7.909 -5.036 15.407 1.00 96.81 78 TYR A C 1
ATOM 606 O O . TYR A 1 78 ? 8.795 -5.046 14.554 1.00 96.81 78 TYR A O 1
ATOM 614 N N . GLY A 1 79 ? 7.000 -6.010 15.500 1.00 96.81 79 GLY A N 1
ATOM 615 C CA . GLY A 1 79 ? 6.922 -7.132 14.568 1.00 96.81 79 GLY A CA 1
ATOM 616 C C . GLY A 1 79 ? 6.748 -6.687 13.112 1.00 96.81 79 GLY A C 1
ATOM 617 O O . GLY A 1 79 ? 7.480 -7.157 12.242 1.00 96.81 79 GLY A O 1
ATOM 618 N N . LEU A 1 80 ? 5.845 -5.738 12.839 1.00 97.31 80 LEU A N 1
ATOM 619 C CA . LEU A 1 80 ? 5.654 -5.156 11.505 1.00 97.31 80 LEU A CA 1
ATOM 620 C C . LEU A 1 80 ? 6.902 -4.406 11.020 1.00 97.31 80 LEU A C 1
ATOM 622 O O . LEU A 1 80 ? 7.301 -4.575 9.867 1.00 97.31 80 LEU A O 1
ATOM 626 N N . LEU A 1 81 ? 7.549 -3.615 11.882 1.00 97.81 81 LEU A N 1
ATOM 627 C CA . LEU A 1 81 ? 8.784 -2.898 11.536 1.00 97.81 81 LEU A CA 1
ATOM 628 C C . LEU A 1 81 ? 9.919 -3.864 11.184 1.00 97.81 81 LEU A C 1
ATOM 630 O O . LEU A 1 81 ? 10.574 -3.701 10.152 1.00 97.81 81 LEU A O 1
ATOM 634 N N . VAL A 1 82 ? 10.117 -4.897 12.005 1.00 97.81 82 VAL A N 1
ATOM 635 C CA . VAL A 1 82 ? 11.101 -5.957 11.755 1.00 97.81 82 VAL A CA 1
ATOM 636 C C . VAL A 1 82 ? 10.764 -6.701 10.468 1.00 97.81 82 VAL A C 1
ATOM 638 O O . VAL A 1 82 ? 11.659 -6.950 9.664 1.00 97.81 82 VAL A O 1
ATOM 641 N N . TYR A 1 83 ? 9.488 -7.004 10.221 1.00 97.69 83 TYR A N 1
ATOM 642 C CA . TYR A 1 83 ? 9.052 -7.657 8.990 1.00 97.69 83 TYR A CA 1
ATOM 643 C C . TYR A 1 83 ? 9.356 -6.810 7.748 1.00 97.69 83 TYR A C 1
ATOM 645 O O . TYR A 1 83 ? 9.910 -7.321 6.774 1.00 97.69 83 TYR A O 1
ATOM 653 N N . VAL A 1 84 ? 9.048 -5.508 7.777 1.00 97.50 84 VAL A N 1
ATOM 654 C CA . VAL A 1 84 ? 9.345 -4.583 6.672 1.00 97.50 84 VAL A CA 1
ATOM 655 C C . VAL A 1 84 ? 10.854 -4.480 6.443 1.00 97.50 84 VAL A C 1
ATOM 657 O O . VAL A 1 84 ? 11.303 -4.578 5.299 1.00 97.50 84 VAL A O 1
ATOM 660 N N . ALA A 1 85 ? 11.651 -4.357 7.507 1.00 97.62 85 ALA A N 1
ATOM 661 C CA . ALA A 1 85 ? 13.109 -4.335 7.408 1.00 97.62 85 ALA A CA 1
ATOM 662 C C . ALA A 1 85 ? 13.662 -5.647 6.824 1.00 97.62 85 ALA A C 1
ATOM 664 O O . ALA A 1 85 ? 14.461 -5.619 5.887 1.00 97.62 85 ALA A O 1
ATOM 665 N N . ALA A 1 86 ? 13.192 -6.798 7.308 1.00 97.44 86 ALA A N 1
ATOM 666 C CA . ALA A 1 86 ? 13.575 -8.110 6.795 1.00 97.44 86 ALA A CA 1
ATOM 667 C C . ALA A 1 86 ? 13.191 -8.271 5.318 1.00 97.44 86 ALA A C 1
ATOM 669 O O . ALA A 1 86 ? 14.000 -8.729 4.515 1.00 97.44 86 ALA A O 1
ATOM 670 N N . MET A 1 87 ? 11.996 -7.829 4.922 1.00 96.56 87 MET A N 1
ATOM 671 C CA . MET A 1 87 ? 11.564 -7.827 3.525 1.00 96.56 87 MET A CA 1
ATOM 672 C C . MET A 1 87 ? 12.504 -7.001 2.635 1.00 96.56 87 MET A C 1
ATOM 674 O O . MET A 1 87 ? 12.899 -7.485 1.573 1.00 96.56 87 MET A O 1
ATOM 678 N N . VAL A 1 88 ? 12.891 -5.792 3.060 1.00 96.00 88 VAL A N 1
ATOM 679 C CA . VAL A 1 88 ? 13.858 -4.938 2.344 1.00 96.00 88 VAL A CA 1
ATOM 680 C C . VAL A 1 88 ? 15.198 -5.662 2.198 1.00 96.00 88 VAL A C 1
ATOM 682 O O . VAL A 1 88 ? 15.697 -5.817 1.082 1.00 96.00 88 VAL A O 1
ATOM 685 N N . LEU A 1 89 ? 15.750 -6.170 3.302 1.00 96.56 89 LEU A N 1
ATOM 686 C CA . LEU A 1 89 ? 17.050 -6.846 3.322 1.00 96.56 89 LEU A CA 1
ATOM 687 C C . LEU A 1 89 ? 17.061 -8.119 2.464 1.00 96.56 89 LEU A C 1
ATOM 689 O O . LEU A 1 89 ? 17.986 -8.324 1.683 1.00 96.56 89 LEU A O 1
ATOM 693 N N . CYS A 1 90 ? 16.020 -8.950 2.543 1.00 95.56 90 CYS A N 1
ATOM 694 C CA . CYS A 1 90 ? 15.931 -10.195 1.779 1.00 95.56 90 CYS A CA 1
ATOM 695 C C . CYS A 1 90 ? 15.690 -9.966 0.279 1.00 95.56 90 CYS A C 1
ATOM 697 O O . CYS A 1 90 ? 16.088 -10.797 -0.538 1.00 95.56 90 CYS A O 1
ATOM 699 N N . ARG A 1 91 ? 15.034 -8.865 -0.113 1.00 92.94 91 ARG A N 1
ATOM 700 C CA . ARG A 1 91 ? 14.774 -8.548 -1.530 1.00 92.94 91 ARG A CA 1
ATOM 701 C C . ARG A 1 91 ? 15.940 -7.822 -2.199 1.00 92.94 91 ARG A C 1
ATOM 703 O O . ARG A 1 91 ? 16.113 -7.981 -3.412 1.00 92.94 91 ARG A O 1
ATOM 710 N N . LEU A 1 92 ? 16.757 -7.090 -1.435 1.00 93.19 92 LEU A N 1
ATOM 711 C CA . LEU A 1 92 ? 17.861 -6.273 -1.947 1.00 93.19 92 LEU A CA 1
ATOM 712 C C . LEU A 1 92 ? 18.814 -7.027 -2.896 1.00 93.19 92 LEU A C 1
ATOM 714 O O . LEU A 1 92 ? 19.024 -6.515 -3.998 1.00 93.19 92 LEU A O 1
ATOM 718 N N . PRO A 1 93 ? 19.319 -8.241 -2.581 1.00 91.56 93 PRO A N 1
ATOM 719 C CA . PRO A 1 93 ? 20.239 -8.953 -3.473 1.00 91.56 93 PRO A CA 1
ATOM 720 C C . PRO A 1 93 ? 19.616 -9.319 -4.824 1.00 91.56 93 PRO A C 1
ATOM 722 O O . PRO A 1 93 ? 20.298 -9.341 -5.842 1.00 91.56 93 PRO A O 1
ATOM 725 N N . SER A 1 94 ? 18.308 -9.595 -4.844 1.00 86.88 94 SER A N 1
ATOM 726 C CA . SER A 1 94 ? 17.599 -10.037 -6.051 1.00 86.88 94 SER A CA 1
ATOM 727 C C . SER A 1 94 ? 17.115 -8.894 -6.949 1.00 86.88 94 SER A C 1
ATOM 729 O O . SER A 1 94 ? 16.870 -9.107 -8.135 1.00 86.88 94 SER A O 1
ATOM 731 N N . MET A 1 95 ? 16.946 -7.688 -6.397 1.00 87.31 95 MET A N 1
ATOM 732 C CA . MET A 1 95 ? 16.339 -6.555 -7.108 1.00 87.31 95 MET A CA 1
ATOM 733 C C . MET A 1 95 ? 17.313 -5.404 -7.361 1.00 87.31 95 MET A C 1
ATOM 735 O O . MET A 1 95 ? 17.119 -4.653 -8.316 1.00 87.31 95 MET A O 1
ATOM 739 N N . GLY A 1 96 ? 18.343 -5.259 -6.525 1.00 91.12 96 GLY A N 1
ATOM 740 C CA . GLY A 1 96 ? 19.168 -4.059 -6.464 1.00 91.12 96 GLY A CA 1
ATOM 741 C C . GLY A 1 96 ? 18.443 -2.882 -5.787 1.00 91.12 96 GLY A C 1
ATOM 742 O O . GLY A 1 96 ? 17.211 -2.854 -5.708 1.00 91.12 96 GLY A O 1
ATOM 743 N N . PRO A 1 97 ? 19.191 -1.881 -5.292 1.00 92.44 97 PRO A N 1
ATOM 744 C CA . PRO A 1 97 ? 18.646 -0.840 -4.419 1.00 92.44 97 PRO A CA 1
ATOM 745 C C . PRO A 1 97 ? 17.650 0.090 -5.128 1.00 92.44 97 PRO A C 1
ATOM 747 O O . PRO A 1 97 ? 16.588 0.376 -4.585 1.00 92.44 97 PRO A O 1
ATOM 750 N N . ALA A 1 98 ? 17.932 0.504 -6.369 1.00 90.81 98 ALA A N 1
ATOM 751 C CA . ALA A 1 98 ? 17.052 1.399 -7.125 1.00 90.81 98 ALA A CA 1
ATOM 752 C C . ALA A 1 98 ? 15.661 0.786 -7.365 1.00 90.81 98 ALA A C 1
ATOM 754 O O . ALA A 1 98 ? 14.635 1.412 -7.101 1.00 90.81 98 ALA A O 1
ATOM 755 N N . ARG A 1 99 ? 15.613 -0.469 -7.826 1.00 89.31 99 ARG A N 1
ATOM 756 C CA . ARG A 1 99 ? 14.350 -1.179 -8.061 1.00 89.31 99 ARG A CA 1
ATOM 757 C C . ARG A 1 99 ? 13.623 -1.483 -6.755 1.00 89.31 99 ARG A C 1
ATOM 759 O O . ARG A 1 99 ? 12.399 -1.415 -6.727 1.00 89.31 99 ARG A O 1
ATOM 766 N N . LEU A 1 100 ? 14.358 -1.800 -5.689 1.00 92.00 100 LEU A N 1
ATOM 767 C CA . LEU A 1 100 ? 13.776 -2.044 -4.374 1.00 92.00 100 LEU A CA 1
ATOM 768 C C . LEU A 1 100 ? 13.036 -0.812 -3.840 1.00 92.00 100 LEU A C 1
ATOM 770 O O . LEU A 1 100 ? 11.920 -0.961 -3.361 1.00 92.00 100 LEU A O 1
ATOM 774 N N . CYS A 1 101 ? 13.594 0.396 -3.976 1.00 93.94 101 CYS A N 1
ATOM 775 C CA . CYS A 1 101 ? 12.909 1.624 -3.555 1.00 93.94 101 CYS A CA 1
ATOM 776 C C . CYS A 1 101 ? 11.539 1.787 -4.227 1.00 93.94 101 CYS A C 1
ATOM 778 O O . CYS A 1 101 ? 10.567 2.127 -3.561 1.00 93.94 101 CYS A O 1
ATOM 780 N N . TYR A 1 102 ? 11.444 1.492 -5.525 1.00 91.88 102 TYR A N 1
ATOM 781 C CA . TYR A 1 102 ? 10.169 1.505 -6.240 1.00 91.88 102 TYR A CA 1
ATOM 782 C C . TYR A 1 102 ? 9.234 0.364 -5.821 1.00 91.88 102 TYR A C 1
ATOM 784 O O . TYR A 1 102 ? 8.031 0.571 -5.709 1.00 91.88 102 TYR A O 1
ATOM 792 N N . GLU A 1 103 ? 9.762 -0.831 -5.549 1.00 89.56 103 GLU A N 1
ATOM 793 C CA . GLU A 1 103 ? 8.970 -1.955 -5.028 1.00 89.56 103 GLU A CA 1
ATOM 794 C C . GLU A 1 103 ? 8.393 -1.653 -3.635 1.00 89.56 103 GLU A C 1
ATOM 796 O O . GLU A 1 103 ? 7.303 -2.099 -3.283 1.00 89.56 103 GLU A O 1
ATOM 801 N N . MET A 1 104 ? 9.079 -0.846 -2.832 1.00 93.31 104 MET A N 1
ATOM 802 C CA . MET A 1 104 ? 8.557 -0.415 -1.538 1.00 93.31 104 MET A CA 1
ATOM 803 C C . MET A 1 104 ? 7.403 0.592 -1.657 1.00 93.31 104 MET A C 1
ATOM 805 O O . MET A 1 104 ? 6.700 0.804 -0.681 1.00 93.31 104 MET A O 1
ATOM 809 N N . LEU A 1 105 ? 7.136 1.156 -2.840 1.00 92.50 105 LEU A N 1
ATOM 810 C CA . LEU A 1 105 ? 5.998 2.059 -3.071 1.00 92.50 105 LEU A CA 1
ATOM 811 C C . LEU A 1 105 ? 4.665 1.337 -3.317 1.00 92.50 105 LEU A C 1
AT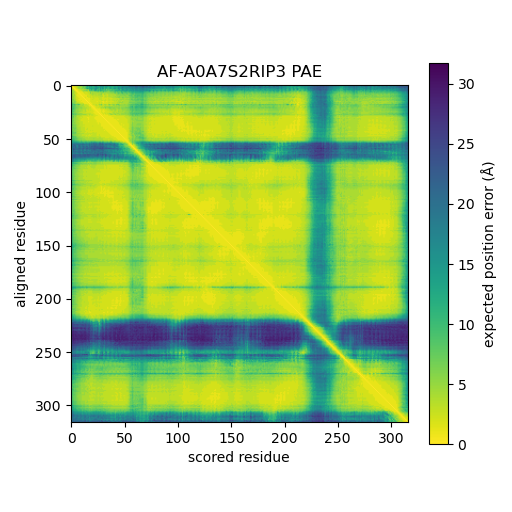OM 813 O O . LEU A 1 105 ? 3.644 1.990 -3.529 1.00 92.50 105 LEU A O 1
ATOM 817 N N . TRP A 1 106 ? 4.644 0.003 -3.284 1.00 91.25 106 TRP A N 1
ATOM 818 C CA . TRP A 1 106 ? 3.388 -0.744 -3.286 1.00 91.25 106 TRP A CA 1
ATOM 819 C C . TRP A 1 106 ? 2.551 -0.376 -2.053 1.00 91.25 106 TRP A C 1
ATOM 821 O O . TRP A 1 106 ? 3.088 -0.261 -0.948 1.00 91.25 106 TRP A O 1
ATOM 831 N N . SER A 1 107 ? 1.229 -0.235 -2.212 1.00 93.44 107 SER A N 1
ATOM 832 C CA . SER A 1 107 ? 0.354 0.166 -1.098 1.00 93.44 107 SER A CA 1
ATOM 83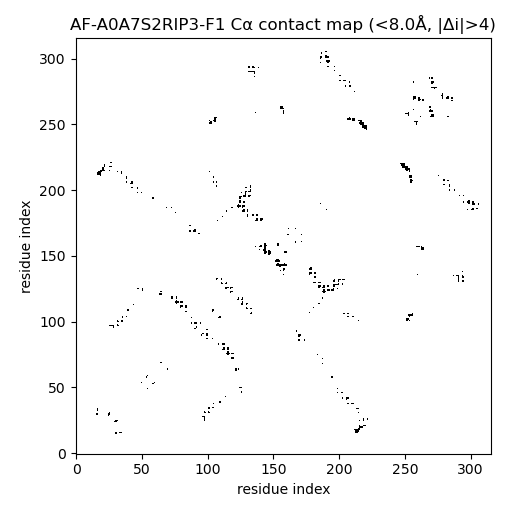3 C C . SER A 1 107 ? 0.442 -0.764 0.090 1.00 93.44 107 SER A C 1
ATOM 835 O O . SER A 1 107 ? 0.442 -0.272 1.208 1.00 93.44 107 SER A O 1
ATOM 837 N N . CYS A 1 108 ? 0.526 -2.077 -0.120 1.00 94.94 108 CYS A N 1
ATOM 838 C CA . CYS A 1 108 ? 0.671 -3.035 0.970 1.00 94.94 108 CYS A CA 1
ATOM 839 C C . CYS A 1 108 ? 1.939 -2.772 1.797 1.00 94.94 108 CYS A C 1
ATOM 841 O O . CYS A 1 108 ? 1.867 -2.718 3.022 1.00 94.94 108 CYS A O 1
ATOM 843 N N . ASN A 1 109 ? 3.068 -2.481 1.147 1.00 95.69 109 ASN A N 1
ATOM 844 C CA . ASN A 1 109 ? 4.331 -2.156 1.814 1.00 95.69 109 ASN A CA 1
ATOM 845 C C . ASN A 1 109 ? 4.262 -0.824 2.573 1.00 95.69 109 ASN A C 1
ATOM 847 O O . ASN A 1 109 ? 4.772 -0.716 3.691 1.00 95.69 109 ASN A O 1
ATOM 851 N N . LEU A 1 110 ? 3.619 0.186 1.986 1.00 96.12 110 LEU A N 1
ATOM 852 C CA . LEU A 1 110 ? 3.437 1.484 2.628 1.00 96.12 110 LEU A CA 1
ATOM 853 C C . LEU A 1 110 ? 2.457 1.398 3.804 1.00 96.12 110 LEU A C 1
ATOM 855 O O . LEU A 1 110 ? 2.762 1.892 4.887 1.00 96.12 110 LEU A O 1
ATOM 859 N N . CYS A 1 111 ? 1.316 0.733 3.622 1.00 97.44 111 CYS A N 1
ATOM 860 C CA . CYS A 1 111 ? 0.276 0.592 4.641 1.00 97.44 111 CYS A CA 1
ATOM 861 C C . CYS A 1 111 ? 0.734 -0.273 5.818 1.00 97.44 111 CYS A C 1
ATOM 863 O O . CYS A 1 111 ? 0.315 -0.006 6.938 1.00 97.44 111 CYS A O 1
ATOM 865 N N . MET A 1 112 ? 1.629 -1.247 5.614 1.00 97.62 112 MET A N 1
ATOM 866 C CA . MET A 1 112 ? 2.271 -1.956 6.727 1.00 97.62 112 MET A CA 1
ATOM 867 C C . MET A 1 112 ? 3.083 -1.009 7.615 1.00 97.62 112 MET A C 1
ATOM 869 O O . MET A 1 112 ? 2.951 -1.057 8.838 1.00 97.62 112 MET A O 1
ATOM 873 N N . LEU A 1 113 ? 3.893 -0.124 7.021 1.00 97.62 113 LEU A N 1
ATOM 874 C CA . LEU A 1 113 ? 4.664 0.842 7.806 1.00 97.62 113 LEU A CA 1
ATOM 875 C C . LEU A 1 113 ? 3.759 1.899 8.448 1.00 97.62 113 LEU A C 1
ATOM 877 O O . LEU A 1 113 ? 3.962 2.246 9.608 1.00 97.62 113 LEU A O 1
ATOM 881 N N . LEU A 1 114 ? 2.743 2.377 7.721 1.00 97.75 114 LEU A N 1
ATOM 882 C CA . LEU A 1 114 ? 1.745 3.304 8.254 1.00 97.75 114 LEU A CA 1
ATOM 883 C C . LEU A 1 114 ? 1.008 2.694 9.453 1.00 97.75 114 LEU A C 1
ATOM 885 O O . LEU A 1 114 ? 0.878 3.363 10.472 1.00 97.75 114 LEU A O 1
ATOM 889 N N . ALA A 1 115 ? 0.600 1.424 9.371 1.00 97.81 115 ALA A N 1
ATOM 890 C CA . ALA A 1 115 ? -0.029 0.705 10.473 1.00 97.81 115 ALA A CA 1
ATOM 891 C C . ALA A 1 115 ? 0.918 0.549 11.670 1.00 97.81 115 ALA A C 1
ATOM 893 O O . ALA A 1 115 ? 0.503 0.788 12.798 1.00 97.81 115 ALA A O 1
ATOM 894 N N . ALA A 1 116 ? 2.193 0.216 11.449 1.00 97.75 116 ALA A N 1
ATOM 895 C CA . ALA A 1 116 ? 3.172 0.125 12.532 1.00 97.75 116 ALA A CA 1
ATOM 896 C C . ALA A 1 116 ? 3.353 1.471 13.259 1.00 97.75 116 ALA A C 1
ATOM 898 O O . ALA A 1 116 ? 3.278 1.533 14.488 1.00 97.75 116 ALA A O 1
ATOM 899 N N . VAL A 1 117 ? 3.513 2.567 12.507 1.00 96.69 117 VAL A N 1
ATOM 900 C CA . VAL A 1 117 ? 3.598 3.926 13.068 1.00 96.69 117 VAL A CA 1
ATOM 901 C C . VAL A 1 117 ? 2.306 4.295 13.798 1.00 96.69 117 VAL A C 1
ATOM 903 O O . VAL A 1 117 ? 2.359 4.803 14.913 1.00 96.69 117 VAL A O 1
ATOM 906 N N . ALA A 1 118 ? 1.146 3.988 13.221 1.00 95.44 118 ALA A N 1
ATOM 907 C CA . ALA A 1 118 ? -0.154 4.229 13.836 1.00 95.44 118 ALA A CA 1
ATOM 908 C C . ALA A 1 118 ? -0.325 3.500 15.175 1.00 95.44 118 ALA A C 1
ATOM 910 O O . ALA A 1 118 ? -0.850 4.080 16.121 1.00 95.44 118 ALA A O 1
ATOM 911 N N . MET A 1 119 ? 0.160 2.260 15.273 1.00 94.31 119 MET A N 1
ATOM 912 C CA . MET A 1 119 ? 0.171 1.490 16.518 1.00 94.31 119 MET A CA 1
ATOM 913 C C . MET A 1 119 ? 1.050 2.145 17.590 1.00 94.31 119 MET A C 1
ATOM 915 O O . MET A 1 119 ? 0.614 2.246 18.731 1.00 94.31 119 MET A O 1
ATOM 919 N N . LEU A 1 120 ? 2.240 2.646 17.229 1.00 93.62 120 LEU A N 1
ATOM 920 C CA . LEU A 1 120 ? 3.122 3.367 18.167 1.00 93.62 120 LEU A CA 1
ATOM 921 C C . LEU A 1 120 ? 2.529 4.704 18.618 1.00 93.62 120 LEU A C 1
ATOM 923 O O . LEU A 1 120 ? 2.746 5.129 19.746 1.00 93.62 120 LEU A O 1
ATOM 927 N N . LEU A 1 121 ? 1.768 5.361 17.743 1.00 91.81 121 LEU A N 1
ATOM 928 C CA . LEU A 1 121 ? 1.026 6.579 18.068 1.00 91.81 121 LEU A CA 1
ATOM 929 C C . LEU A 1 121 ? -0.277 6.301 18.829 1.00 91.81 121 LEU A C 1
ATOM 931 O O . LEU A 1 121 ? -0.989 7.243 19.166 1.00 91.81 121 LEU A O 1
ATOM 935 N N . GLY A 1 122 ? -0.621 5.031 19.063 1.00 89.38 122 GLY A N 1
ATOM 936 C CA . GLY A 1 122 ? -1.864 4.649 19.719 1.00 89.38 122 GLY A CA 1
ATOM 937 C C . GLY A 1 122 ? -3.113 5.083 18.948 1.00 89.38 122 GLY A C 1
ATOM 938 O O . GLY A 1 122 ? -4.101 5.455 19.573 1.00 89.38 122 GLY A O 1
ATOM 939 N N . SER A 1 123 ? -3.080 5.061 17.609 1.00 91.38 123 SER A N 1
ATOM 940 C CA . SER A 1 123 ? -4.198 5.466 16.747 1.00 91.38 123 SER A CA 1
ATOM 941 C C . SER A 1 123 ? -4.856 4.270 16.038 1.00 91.38 123 SER A C 1
ATOM 943 O O . SER A 1 123 ? -4.435 3.890 14.939 1.00 91.38 123 SER A O 1
ATOM 945 N N . PRO A 1 124 ? -5.923 3.684 16.620 1.00 90.44 124 PRO A N 1
ATOM 946 C CA . PRO A 1 124 ? -6.713 2.631 15.983 1.00 90.44 124 PRO A CA 1
ATOM 947 C C . PRO A 1 124 ? -7.271 3.034 14.617 1.00 90.44 124 PRO A C 1
ATOM 949 O O . PRO A 1 124 ? -7.249 2.224 13.694 1.00 90.44 124 PRO A O 1
ATOM 952 N N . ALA A 1 125 ? -7.696 4.292 14.468 1.00 90.94 125 ALA A N 1
ATOM 953 C CA . ALA A 1 125 ? -8.260 4.815 13.228 1.00 90.94 125 ALA A CA 1
ATOM 954 C C . ALA A 1 125 ? -7.266 4.756 12.056 1.00 90.94 125 ALA A C 1
ATOM 956 O O . ALA A 1 125 ? -7.614 4.289 10.971 1.00 90.94 125 ALA A O 1
ATOM 957 N N . LEU A 1 126 ? -5.995 5.144 12.256 1.00 94.88 126 LEU A N 1
ATOM 958 C CA . LEU A 1 126 ? -4.979 4.981 11.205 1.00 94.88 126 LEU A CA 1
ATOM 959 C C . LEU A 1 126 ? -4.686 3.504 10.912 1.00 94.88 126 LEU A C 1
ATOM 961 O O . LEU A 1 126 ? -4.415 3.165 9.758 1.00 94.88 126 LEU A O 1
ATOM 965 N N . VAL A 1 127 ? -4.709 2.623 11.921 1.00 95.69 127 VAL A N 1
ATOM 966 C CA . VAL A 1 127 ? -4.521 1.176 11.709 1.00 95.69 127 VAL A CA 1
ATOM 967 C C . VAL A 1 127 ? -5.663 0.622 10.851 1.00 95.69 127 VAL A C 1
ATOM 969 O O . VAL A 1 127 ? -5.406 -0.048 9.849 1.00 95.69 127 VAL A O 1
ATOM 972 N N . ALA A 1 128 ? -6.911 0.956 11.190 1.00 94.94 128 ALA A N 1
ATOM 973 C CA . ALA A 1 128 ? -8.102 0.582 10.434 1.00 94.94 128 ALA A CA 1
ATOM 974 C C . ALA A 1 128 ? -8.073 1.149 9.010 1.00 94.94 128 ALA A C 1
ATOM 976 O O . ALA A 1 128 ? -8.300 0.412 8.049 1.00 94.94 128 ALA A O 1
ATOM 977 N N . ALA A 1 129 ? -7.723 2.427 8.847 1.00 96.62 129 ALA A N 1
ATOM 978 C CA . ALA A 1 129 ? -7.605 3.063 7.541 1.00 96.62 129 ALA A CA 1
ATOM 979 C C . ALA A 1 129 ? -6.513 2.415 6.676 1.00 96.62 129 ALA A C 1
ATOM 981 O O 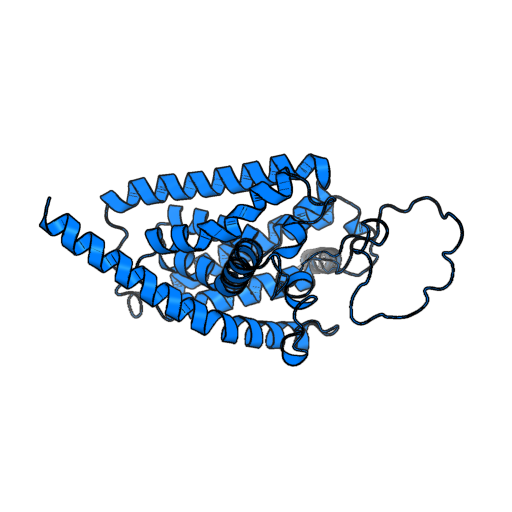. ALA A 1 129 ? -6.733 2.188 5.487 1.00 96.62 129 ALA A O 1
ATOM 982 N N . SER A 1 130 ? -5.370 2.054 7.269 1.00 97.44 130 SER A N 1
ATOM 983 C CA . SER A 1 130 ? -4.286 1.339 6.579 1.00 97.44 130 SER A CA 1
ATOM 984 C C . SER A 1 130 ? -4.738 -0.039 6.095 1.00 97.44 130 SER A C 1
ATOM 986 O O . SER A 1 130 ? -4.443 -0.423 4.964 1.00 97.44 130 SER A O 1
ATOM 988 N N . ALA A 1 131 ? -5.489 -0.773 6.920 1.00 97.19 131 ALA A N 1
ATOM 989 C CA . ALA A 1 131 ? -6.062 -2.063 6.546 1.00 97.19 131 ALA A CA 1
ATOM 990 C C . ALA A 1 131 ? -7.106 -1.920 5.431 1.00 97.19 131 ALA A C 1
ATOM 992 O O . ALA A 1 131 ? -7.036 -2.625 4.424 1.00 97.19 131 ALA A O 1
ATOM 993 N N . CYS A 1 132 ? -8.032 -0.966 5.571 1.00 96.94 132 CYS A N 1
ATOM 994 C CA . CYS A 1 132 ? -9.057 -0.680 4.569 1.00 96.94 132 CYS A CA 1
ATOM 995 C C . CYS A 1 132 ? -8.440 -0.311 3.223 1.00 96.94 132 CYS A C 1
ATOM 997 O O . CYS A 1 132 ? -8.874 -0.840 2.201 1.00 96.94 132 CYS A O 1
ATOM 999 N N . ALA A 1 133 ? -7.397 0.527 3.223 1.00 97.00 133 ALA A N 1
ATOM 1000 C CA . ALA A 1 133 ? -6.733 1.004 2.015 1.00 97.00 133 ALA A CA 1
ATOM 1001 C C . ALA A 1 133 ? -6.284 -0.157 1.118 1.00 97.00 133 ALA A C 1
ATOM 1003 O O . ALA A 1 133 ? -6.465 -0.101 -0.094 1.00 97.00 133 ALA A O 1
ATOM 1004 N N . VAL A 1 134 ? -5.791 -1.254 1.693 1.00 96.06 134 VAL A N 1
ATOM 1005 C CA . VAL A 1 134 ? -5.288 -2.408 0.926 1.00 96.06 134 VAL A CA 1
ATOM 1006 C C . VAL A 1 134 ? -6.263 -3.578 0.851 1.00 96.06 134 VAL A C 1
ATOM 1008 O O . VAL A 1 134 ? -5.944 -4.583 0.227 1.00 96.06 134 VAL A O 1
ATOM 1011 N N . SER A 1 135 ? -7.438 -3.478 1.472 1.00 96.88 135 SER A N 1
ATOM 1012 C CA . SER A 1 135 ? -8.277 -4.644 1.762 1.00 96.88 135 SER A CA 1
ATOM 1013 C C . SER A 1 135 ? -8.739 -5.429 0.533 1.00 96.88 135 SER A C 1
ATOM 1015 O O . SER A 1 135 ? -8.684 -6.658 0.570 1.00 96.88 135 SER A O 1
ATOM 1017 N N . ILE A 1 136 ? -9.104 -4.769 -0.570 1.00 95.19 136 ILE A N 1
ATOM 1018 C CA . ILE A 1 136 ? -9.498 -5.461 -1.804 1.00 95.19 136 ILE A CA 1
ATOM 1019 C C . ILE A 1 136 ? -8.374 -6.342 -2.357 1.00 95.19 136 ILE A C 1
ATOM 1021 O O . ILE A 1 136 ? -8.625 -7.485 -2.729 1.00 95.19 136 ILE A O 1
ATOM 1025 N N . ASP A 1 137 ? -7.130 -5.858 -2.353 1.00 92.88 137 ASP A N 1
ATOM 1026 C CA . ASP A 1 137 ? -5.963 -6.621 -2.811 1.00 92.88 137 ASP A CA 1
ATOM 1027 C C . ASP A 1 137 ? -5.753 -7.877 -1.951 1.00 92.88 137 ASP A C 1
ATOM 1029 O O . ASP A 1 137 ? -5.568 -8.977 -2.474 1.00 92.88 137 ASP A O 1
ATOM 1033 N N . GLN A 1 138 ? -5.915 -7.739 -0.631 1.00 95.25 138 GLN A N 1
ATOM 1034 C CA . GLN A 1 138 ? -5.804 -8.860 0.308 1.00 95.25 138 GLN A CA 1
ATOM 1035 C C . GLN A 1 138 ? -6.929 -9.884 0.143 1.00 95.25 138 GLN A C 1
ATOM 1037 O O . GLN A 1 138 ? -6.684 -11.091 0.133 1.00 95.25 138 GLN A O 1
ATOM 1042 N N . VAL A 1 139 ? -8.168 -9.423 -0.043 1.00 96.12 139 VAL A N 1
ATOM 1043 C CA . VAL A 1 139 ? -9.315 -10.313 -0.260 1.00 96.12 139 VAL A CA 1
ATOM 1044 C C . VAL A 1 139 ? -9.183 -11.074 -1.574 1.00 96.12 139 VAL A C 1
ATOM 1046 O O . VAL A 1 139 ? -9.446 -12.277 -1.610 1.00 96.12 139 VAL A O 1
ATOM 1049 N N . MET A 1 140 ? -8.724 -10.418 -2.643 1.00 94.38 140 MET A N 1
ATOM 1050 C CA . MET A 1 140 ? -8.443 -11.104 -3.905 1.00 94.38 140 MET A CA 1
ATOM 1051 C C . MET A 1 140 ? -7.362 -12.180 -3.731 1.00 94.38 140 MET A C 1
ATOM 1053 O O . MET A 1 140 ? -7.490 -13.271 -4.288 1.00 94.38 140 MET A O 1
ATOM 1057 N N . TRP A 1 141 ? -6.353 -11.922 -2.895 1.00 95.81 141 TRP A N 1
ATOM 1058 C CA . TRP A 1 141 ? -5.348 -12.910 -2.502 1.00 95.81 141 TRP A CA 1
ATOM 1059 C C . TRP A 1 141 ? -5.946 -14.122 -1.780 1.00 95.81 141 TRP A C 1
ATOM 1061 O O . TRP A 1 141 ? -5.585 -15.255 -2.099 1.00 95.81 141 TRP A O 1
ATOM 1071 N N . TYR A 1 142 ? -6.886 -13.917 -0.851 1.00 97.31 142 TYR A N 1
ATOM 1072 C CA . TYR A 1 142 ? -7.582 -15.019 -0.175 1.00 97.31 142 TYR A CA 1
ATOM 1073 C C . TYR A 1 142 ? -8.333 -15.911 -1.158 1.00 97.31 142 TYR A C 1
ATOM 1075 O O . TYR A 1 142 ? -8.213 -17.136 -1.089 1.00 97.31 142 TYR A O 1
ATOM 1083 N N . VAL A 1 143 ? -9.073 -15.303 -2.090 1.00 96.38 143 VAL A N 1
ATOM 1084 C CA . VAL A 1 143 ? -9.823 -16.036 -3.119 1.00 96.38 143 VAL A CA 1
ATOM 1085 C C . VAL A 1 143 ? -8.875 -16.849 -3.994 1.00 96.38 143 VAL A C 1
ATOM 1087 O O . VAL A 1 143 ? -9.114 -18.033 -4.221 1.00 96.38 143 VAL A O 1
ATOM 1090 N N . ASP A 1 144 ? -7.784 -16.238 -4.450 1.00 95.50 144 ASP A N 1
ATOM 1091 C CA . ASP A 1 144 ? -6.796 -16.893 -5.300 1.00 95.50 144 ASP A CA 1
ATOM 1092 C C . ASP A 1 144 ? -6.094 -18.060 -4.596 1.00 95.50 144 ASP A C 1
ATOM 1094 O O . ASP A 1 144 ? -6.011 -19.151 -5.158 1.00 95.50 144 ASP A O 1
ATOM 1098 N N . VAL A 1 145 ? -5.614 -17.867 -3.363 1.00 97.12 145 VAL A N 1
ATOM 1099 C CA . VAL A 1 145 ? -4.925 -18.921 -2.601 1.00 97.12 145 VAL A CA 1
ATOM 1100 C C . VAL A 1 145 ? -5.873 -20.074 -2.275 1.00 97.12 145 VAL A C 1
ATOM 1102 O O . VAL A 1 145 ? -5.498 -21.233 -2.461 1.00 97.12 145 VAL A O 1
ATOM 1105 N N . ALA A 1 146 ? -7.107 -19.784 -1.850 1.00 97.56 146 ALA A N 1
ATOM 1106 C CA . ALA A 1 146 ? -8.105 -20.816 -1.574 1.00 97.56 146 ALA A CA 1
ATOM 1107 C C . ALA A 1 146 ? -8.480 -21.597 -2.843 1.00 97.56 146 ALA A C 1
ATOM 1109 O O . ALA A 1 146 ? -8.490 -22.829 -2.840 1.00 97.56 146 ALA A O 1
ATOM 1110 N N . ALA A 1 147 ? -8.734 -20.901 -3.954 1.00 97.50 147 ALA A N 1
ATOM 1111 C CA . ALA A 1 147 ? -9.054 -21.537 -5.227 1.00 97.50 147 ALA A CA 1
ATOM 1112 C C . ALA A 1 147 ? -7.879 -22.352 -5.781 1.00 97.50 147 ALA A C 1
ATOM 1114 O O . ALA A 1 147 ? -8.096 -23.427 -6.340 1.00 97.50 147 ALA A O 1
ATOM 1115 N N . PHE A 1 148 ? -6.638 -21.899 -5.603 1.00 96.62 148 PHE A N 1
ATOM 1116 C CA . PHE A 1 148 ? -5.474 -22.668 -6.024 1.00 96.62 148 PHE A CA 1
ATOM 1117 C C . PHE A 1 148 ? -5.303 -23.934 -5.184 1.00 96.62 148 PHE A C 1
ATOM 1119 O O . PHE A 1 148 ? -5.079 -25.002 -5.747 1.00 96.62 148 PHE A O 1
ATOM 1126 N N . ALA A 1 149 ? -5.481 -23.844 -3.864 1.00 96.62 149 ALA A N 1
ATOM 1127 C CA . ALA A 1 149 ? -5.403 -25.000 -2.975 1.00 96.62 149 ALA A CA 1
ATOM 1128 C C . ALA A 1 149 ? -6.485 -26.055 -3.277 1.00 96.62 149 ALA A C 1
ATOM 1130 O O . ALA A 1 149 ? -6.201 -27.249 -3.231 1.00 96.62 149 ALA A O 1
ATOM 1131 N N . LEU A 1 150 ? -7.708 -25.625 -3.606 1.00 98.00 150 LEU A N 1
ATOM 1132 C CA . LEU A 1 150 ? -8.844 -26.524 -3.842 1.00 98.00 150 LEU A CA 1
ATOM 1133 C C . LEU A 1 150 ? -8.952 -27.018 -5.292 1.00 98.00 150 LEU A C 1
ATOM 1135 O O . LEU A 1 150 ? -9.376 -28.146 -5.527 1.00 98.00 150 LEU A O 1
ATOM 1139 N N . LEU A 1 151 ? -8.615 -26.172 -6.269 1.00 97.38 151 LEU A N 1
ATOM 1140 C CA . LEU A 1 151 ? -8.908 -26.389 -7.693 1.00 97.38 151 LEU A CA 1
ATOM 1141 C C . LEU A 1 151 ? -7.664 -26.321 -8.594 1.00 97.38 151 LEU A C 1
ATOM 1143 O O . LEU A 1 151 ? -7.780 -26.545 -9.800 1.00 97.38 151 LEU A O 1
ATOM 1147 N N . GLY A 1 152 ? -6.496 -25.948 -8.062 1.00 95.12 152 GLY A N 1
ATOM 1148 C CA . GLY A 1 152 ? -5.270 -25.746 -8.843 1.00 95.12 152 GLY A CA 1
ATOM 1149 C C . GLY A 1 152 ? -5.331 -24.556 -9.810 1.00 95.12 152 GLY A C 1
ATOM 1150 O O . GLY A 1 152 ? -4.610 -24.538 -10.809 1.00 95.12 152 GLY A O 1
ATOM 1151 N N . ARG A 1 153 ? -6.216 -23.574 -9.573 1.00 94.81 153 ARG A N 1
ATOM 1152 C CA . ARG A 1 153 ? -6.456 -22.427 -10.471 1.00 94.81 153 ARG A CA 1
ATOM 1153 C C . ARG A 1 153 ? -6.356 -21.087 -9.742 1.00 94.81 153 ARG A C 1
ATOM 1155 O O . ARG A 1 153 ? -6.696 -20.997 -8.573 1.00 94.81 153 ARG A O 1
ATOM 1162 N N . TRP A 1 154 ? -5.966 -20.050 -10.484 1.00 93.81 154 TRP A N 1
ATOM 1163 C CA . TRP A 1 154 ? -5.914 -18.651 -10.038 1.00 93.81 154 TRP A CA 1
ATOM 1164 C C . TRP A 1 154 ? -7.052 -17.861 -10.707 1.00 93.81 154 TRP A C 1
ATOM 1166 O O . TRP A 1 154 ? -6.857 -17.369 -11.822 1.00 93.81 154 TRP A O 1
ATOM 1176 N N . PRO A 1 155 ? -8.272 -17.839 -10.138 1.00 91.44 155 PRO A N 1
ATOM 1177 C CA . PRO A 1 155 ? -9.441 -17.250 -10.791 1.00 91.44 155 PRO A CA 1
ATOM 1178 C C . PRO A 1 155 ? -9.324 -15.736 -11.001 1.00 91.44 155 PRO A C 1
ATOM 1180 O O . PRO A 1 155 ? -9.843 -15.242 -12.003 1.00 91.44 155 PRO A O 1
ATOM 1183 N N . ILE A 1 156 ? -8.657 -15.022 -10.089 1.00 91.25 156 ILE A N 1
ATOM 1184 C CA . ILE A 1 156 ? -8.425 -13.577 -10.187 1.00 91.25 156 ILE A CA 1
ATOM 1185 C C . ILE A 1 156 ? -7.042 -13.321 -10.786 1.00 91.25 156 ILE A C 1
ATOM 1187 O O . ILE A 1 156 ? -6.917 -12.550 -11.733 1.00 91.25 156 ILE A O 1
ATOM 1191 N N . GLY A 1 157 ? -6.015 -14.006 -10.279 1.00 88.62 157 GLY A N 1
ATOM 1192 C CA . GLY A 1 157 ? -4.649 -13.944 -10.797 1.00 88.62 157 GLY A CA 1
ATOM 1193 C C . GLY A 1 157 ? -3.689 -13.045 -10.013 1.00 88.62 157 GLY A C 1
ATOM 1194 O O . GLY A 1 157 ? -2.489 -13.095 -10.282 1.00 88.62 157 GLY A O 1
ATOM 1195 N N . VAL A 1 158 ? -4.158 -12.293 -9.013 1.00 88.38 158 VAL A N 1
ATOM 1196 C CA . VAL A 1 158 ? -3.322 -11.396 -8.192 1.00 88.38 158 VAL A CA 1
ATOM 1197 C C . VAL A 1 158 ? -2.227 -12.131 -7.414 1.00 88.38 158 VAL A C 1
ATOM 1199 O O . VAL A 1 158 ? -1.150 -11.575 -7.203 1.00 88.38 158 VAL A O 1
ATOM 1202 N N . ALA A 1 159 ? -2.450 -13.394 -7.030 1.00 93.06 159 ALA A N 1
ATOM 1203 C CA . ALA A 1 159 ? -1.457 -14.219 -6.333 1.00 93.06 159 ALA A CA 1
ATOM 1204 C C . ALA A 1 159 ? -0.746 -15.220 -7.261 1.00 93.06 159 ALA A C 1
ATOM 1206 O O . ALA A 1 159 ? 0.150 -15.948 -6.830 1.00 93.06 159 ALA A O 1
ATOM 1207 N N . LYS A 1 160 ? -1.084 -15.246 -8.560 1.00 90.62 160 LYS A N 1
ATOM 1208 C CA . LYS A 1 160 ? -0.550 -16.210 -9.542 1.00 90.62 160 LYS A CA 1
ATOM 1209 C C . LYS A 1 160 ? 0.974 -16.205 -9.624 1.00 90.62 160 LYS A C 1
ATOM 1211 O O . LYS A 1 160 ? 1.579 -17.247 -9.883 1.00 90.62 160 LYS A O 1
ATOM 1216 N N . TYR A 1 161 ? 1.602 -15.054 -9.381 1.00 88.50 161 TYR A N 1
ATOM 1217 C CA . TYR A 1 161 ? 3.057 -14.926 -9.406 1.00 88.50 161 TYR A CA 1
ATOM 1218 C C . TYR A 1 161 ? 3.761 -15.814 -8.374 1.00 88.50 161 TYR A C 1
ATOM 1220 O O . TYR A 1 161 ? 4.931 -16.146 -8.553 1.00 88.50 161 TYR A O 1
ATOM 1228 N N . MET A 1 162 ? 3.064 -16.261 -7.328 1.00 91.81 162 MET A N 1
ATOM 1229 C CA . MET A 1 162 ? 3.604 -17.185 -6.328 1.00 91.81 162 MET A CA 1
ATOM 1230 C C . MET A 1 162 ? 3.985 -18.544 -6.920 1.00 91.81 162 MET A C 1
ATOM 1232 O O . MET A 1 162 ? 4.917 -19.185 -6.434 1.00 91.81 162 MET A O 1
ATOM 1236 N N . ALA A 1 163 ? 3.302 -18.960 -7.990 1.00 92.19 163 ALA A N 1
ATOM 1237 C CA . ALA A 1 163 ? 3.582 -20.204 -8.697 1.00 92.19 163 ALA A CA 1
ATOM 1238 C C . ALA A 1 163 ? 4.658 -20.058 -9.788 1.00 92.19 163 ALA A C 1
ATOM 1240 O O . ALA A 1 163 ? 5.067 -21.062 -10.370 1.00 92.19 163 ALA A O 1
ATOM 1241 N N . TRP A 1 164 ? 5.123 -18.841 -10.093 1.00 89.38 164 TRP A N 1
ATOM 1242 C CA . TRP A 1 164 ? 6.129 -18.646 -11.138 1.00 89.38 164 TRP A CA 1
ATOM 1243 C C . TRP A 1 164 ? 7.503 -19.147 -10.679 1.00 89.38 164 TRP A C 1
ATOM 1245 O O . TRP A 1 164 ? 7.925 -18.830 -9.556 1.00 89.38 164 TRP A O 1
ATOM 1255 N N . PRO A 1 165 ? 8.231 -19.899 -11.523 1.00 88.62 165 PRO A N 1
ATOM 1256 C CA . PRO A 1 165 ? 9.568 -20.382 -11.187 1.00 88.62 165 PRO A CA 1
ATOM 1257 C C . PRO A 1 165 ? 10.568 -19.235 -10.976 1.00 88.62 165 PRO A C 1
ATOM 1259 O O . PRO A 1 165 ? 11.503 -19.377 -10.196 1.00 88.62 165 PRO A O 1
ATOM 1262 N N . GLU A 1 166 ? 10.345 -18.075 -11.597 1.00 86.31 166 GLU A N 1
ATOM 1263 C CA . GLU A 1 166 ? 11.184 -16.881 -11.455 1.00 86.31 166 GLU A CA 1
ATOM 1264 C C . GLU A 1 166 ? 10.954 -16.126 -10.134 1.00 86.31 166 GLU A C 1
ATOM 1266 O O . GLU A 1 166 ? 11.775 -15.293 -9.742 1.00 86.31 166 GLU A O 1
ATOM 1271 N N . THR A 1 167 ? 9.845 -16.381 -9.433 1.00 87.12 167 THR A N 1
ATOM 1272 C CA . THR A 1 167 ? 9.550 -15.718 -8.158 1.00 87.12 167 THR A CA 1
ATOM 1273 C C . THR A 1 167 ? 10.406 -16.327 -7.057 1.00 87.12 167 THR A C 1
ATOM 1275 O O . THR A 1 167 ? 10.147 -17.441 -6.598 1.00 87.12 167 THR A O 1
ATOM 1278 N N . SER A 1 168 ? 11.402 -15.564 -6.600 1.00 89.88 168 SER A N 1
ATOM 1279 C CA . SER A 1 168 ? 12.315 -15.978 -5.534 1.00 89.88 168 SER A CA 1
ATOM 1280 C C . SER A 1 168 ? 11.585 -16.335 -4.235 1.00 89.88 168 SER A C 1
ATOM 1282 O O . SER A 1 168 ? 10.551 -15.752 -3.898 1.00 89.88 168 SER A O 1
ATOM 1284 N N . TRP A 1 169 ? 12.168 -17.244 -3.450 1.00 92.94 169 TRP A N 1
ATOM 1285 C CA . TRP A 1 169 ? 11.662 -17.594 -2.118 1.00 92.94 169 TRP A CA 1
ATOM 1286 C C . TRP A 1 169 ? 11.514 -16.380 -1.203 1.00 92.94 169 TRP A C 1
ATOM 1288 O O . TRP A 1 169 ? 10.489 -16.239 -0.540 1.00 92.94 169 TRP A O 1
ATOM 1298 N N . ALA A 1 170 ? 12.487 -15.465 -1.237 1.00 91.56 170 ALA A N 1
ATOM 1299 C CA . ALA A 1 170 ? 12.427 -14.212 -0.493 1.00 91.56 170 ALA A CA 1
ATOM 1300 C C . ALA A 1 170 ? 11.157 -13.423 -0.834 1.00 91.56 170 ALA A C 1
ATOM 1302 O O . ALA A 1 170 ? 10.448 -12.979 0.069 1.00 91.56 170 ALA A O 1
ATOM 1303 N N . ARG A 1 171 ? 10.821 -13.294 -2.126 1.00 91.00 171 ARG A N 1
ATOM 1304 C CA . ARG A 1 171 ? 9.598 -12.619 -2.572 1.00 91.00 171 ARG A CA 1
ATOM 1305 C C . ARG A 1 171 ? 8.344 -13.377 -2.148 1.00 91.00 171 ARG A C 1
ATOM 1307 O O . ARG A 1 171 ? 7.417 -12.732 -1.672 1.00 91.00 171 ARG A O 1
ATOM 1314 N N . ARG A 1 172 ? 8.318 -14.709 -2.257 1.00 93.75 172 ARG A N 1
ATOM 1315 C CA . ARG A 1 172 ? 7.171 -15.529 -1.828 1.00 93.75 172 ARG A CA 1
ATOM 1316 C C . ARG A 1 172 ? 6.871 -15.337 -0.343 1.00 93.75 172 ARG A C 1
ATOM 1318 O O . ARG A 1 172 ? 5.769 -14.931 0.006 1.00 93.75 172 ARG A O 1
ATOM 1325 N N . VAL A 1 173 ? 7.869 -15.542 0.518 1.00 94.69 173 VAL A N 1
ATOM 1326 C CA . VAL A 1 173 ? 7.721 -15.411 1.977 1.00 94.69 173 VAL A CA 1
ATOM 1327 C C . VAL A 1 173 ? 7.322 -13.989 2.350 1.00 94.69 173 VAL A C 1
ATOM 1329 O O . VAL A 1 173 ? 6.335 -13.790 3.049 1.00 94.69 173 VAL A O 1
ATOM 1332 N N . SER A 1 174 ? 8.022 -12.987 1.816 1.00 95.12 174 SER A N 1
ATOM 1333 C CA . SER A 1 174 ? 7.712 -11.590 2.132 1.00 95.12 174 SER A CA 1
ATOM 1334 C C . SER A 1 174 ? 6.381 -11.096 1.555 1.00 95.12 174 SER A C 1
ATOM 1336 O O . SER A 1 174 ? 5.920 -10.036 1.962 1.00 95.12 174 SER A O 1
ATOM 1338 N N . SER A 1 175 ? 5.740 -11.833 0.644 1.00 95.25 175 SER A N 1
ATOM 1339 C CA . SER A 1 175 ? 4.388 -11.526 0.148 1.00 95.25 175 SER A CA 1
ATOM 1340 C C . SER A 1 175 ? 3.287 -12.202 0.971 1.00 95.25 175 SER A C 1
ATOM 1342 O O . SER A 1 175 ? 2.115 -11.905 0.795 1.00 95.25 175 SER A O 1
ATOM 1344 N N . THR A 1 176 ? 3.629 -13.063 1.936 1.00 96.12 176 THR A N 1
ATOM 1345 C CA . THR A 1 176 ? 2.623 -13.684 2.820 1.00 96.12 176 THR A CA 1
ATOM 1346 C C . THR A 1 176 ? 1.905 -12.681 3.718 1.00 96.12 176 THR A C 1
ATOM 1348 O O . THR A 1 176 ? 0.857 -13.018 4.261 1.00 96.12 176 THR A O 1
ATOM 1351 N N . HIS A 1 177 ? 2.400 -11.442 3.826 1.00 97.06 177 HIS A N 1
ATOM 1352 C CA . HIS A 1 177 ? 1.672 -10.349 4.471 1.00 97.06 177 HIS A CA 1
ATOM 1353 C C . HIS A 1 177 ? 0.285 -10.134 3.880 1.00 97.06 177 HIS A C 1
ATOM 1355 O O . HIS A 1 177 ? -0.613 -9.711 4.604 1.00 97.06 177 HIS A O 1
ATOM 1361 N N . HIS A 1 178 ? 0.074 -10.516 2.618 1.00 97.06 178 HIS A N 1
ATOM 1362 C CA . HIS A 1 178 ? -1.253 -10.469 2.033 1.00 97.06 178 HIS A CA 1
ATOM 1363 C C . HIS A 1 178 ? -2.269 -11.360 2.761 1.00 97.06 178 HIS A C 1
ATOM 1365 O O . HIS A 1 178 ? -3.469 -11.101 2.741 1.00 97.06 178 HIS A O 1
ATOM 1371 N N . LEU A 1 179 ? -1.786 -12.391 3.460 1.00 96.56 179 LEU A N 1
ATOM 1372 C CA . LEU A 1 179 ? -2.631 -13.306 4.205 1.00 96.56 179 LEU A CA 1
ATOM 1373 C C . LEU A 1 179 ? -2.940 -12.803 5.621 1.00 96.56 179 LEU A C 1
ATOM 1375 O O . LEU A 1 179 ? -4.085 -12.852 6.065 1.00 96.56 179 LEU A O 1
ATOM 1379 N N . TRP A 1 180 ? -1.930 -12.316 6.341 1.00 96.19 180 TRP A N 1
ATOM 1380 C CA . TRP A 1 180 ? -2.048 -12.043 7.778 1.00 96.19 180 TRP A CA 1
ATOM 1381 C C . TRP A 1 180 ? -2.203 -10.560 8.144 1.00 96.19 180 TRP A C 1
ATOM 1383 O O . TRP A 1 180 ? -2.572 -10.268 9.282 1.00 96.19 180 TRP A O 1
ATOM 1393 N N . PHE A 1 181 ? -1.975 -9.616 7.222 1.00 97.06 181 PHE A N 1
ATOM 1394 C CA . PHE A 1 181 ? -2.019 -8.183 7.541 1.00 97.06 181 PHE A CA 1
ATOM 1395 C C . PHE A 1 181 ? -3.413 -7.706 7.973 1.00 97.06 181 PHE A C 1
ATOM 1397 O O . PHE A 1 181 ? -3.525 -7.033 8.996 1.00 97.06 181 PHE A O 1
ATOM 1404 N N . LEU A 1 182 ? -4.487 -8.095 7.266 1.00 95.25 182 LEU A N 1
ATOM 1405 C CA . LEU A 1 182 ? -5.848 -7.697 7.661 1.00 95.25 182 LEU A CA 1
ATOM 1406 C C . LEU A 1 182 ? -6.263 -8.255 9.032 1.00 95.25 182 LEU A C 1
ATOM 1408 O O . LEU A 1 182 ? -6.700 -7.451 9.856 1.00 95.25 182 LEU A O 1
ATOM 1412 N N . PRO A 1 183 ? -6.106 -9.565 9.332 1.00 92.88 183 PRO A N 1
ATOM 1413 C CA . PRO A 1 183 ? -6.374 -10.085 10.673 1.00 92.88 183 PRO A CA 1
ATOM 1414 C C . PRO A 1 183 ? -5.582 -9.362 11.765 1.00 92.88 183 PRO A C 1
ATOM 1416 O O . PRO A 1 183 ? -6.133 -9.021 12.808 1.00 92.88 183 PRO A O 1
ATOM 1419 N N . CYS A 1 184 ? -4.301 -9.087 11.504 1.00 93.19 184 CYS A N 1
ATOM 1420 C CA . CYS A 1 184 ? -3.421 -8.382 12.429 1.00 93.19 184 CYS A CA 1
ATOM 1421 C C . CYS A 1 184 ? -3.935 -6.967 12.738 1.00 93.19 184 CYS A C 1
ATOM 1423 O O . CYS A 1 184 ? -4.103 -6.610 13.904 1.00 93.19 184 CYS A O 1
ATOM 1425 N N . CYS A 1 185 ? -4.260 -6.182 11.709 1.00 93.62 185 CYS A N 1
ATOM 1426 C CA . CYS A 1 185 ? -4.833 -4.853 11.898 1.00 93.62 185 CYS A CA 1
ATOM 1427 C C . CYS A 1 185 ? -6.206 -4.900 12.571 1.00 93.62 185 CYS A C 1
ATOM 1429 O O . CYS A 1 185 ? -6.474 -4.060 13.423 1.00 93.62 185 CYS A O 1
ATOM 1431 N N . ALA A 1 186 ? -7.060 -5.871 12.235 1.00 90.62 186 ALA A N 1
ATOM 1432 C CA . ALA A 1 186 ? -8.388 -5.988 12.829 1.00 90.62 186 ALA A CA 1
ATOM 1433 C C . ALA A 1 186 ? -8.340 -6.306 14.330 1.00 90.62 186 ALA A C 1
ATOM 1435 O O . ALA A 1 186 ? -9.104 -5.730 15.104 1.00 90.62 186 ALA A O 1
ATOM 1436 N N . ALA A 1 187 ? -7.397 -7.153 14.753 1.00 86.44 187 ALA A N 1
ATOM 1437 C CA . ALA A 1 187 ? -7.171 -7.459 16.164 1.00 86.44 187 ALA A CA 1
ATOM 1438 C C . ALA A 1 187 ? -6.692 -6.238 16.973 1.00 86.44 187 ALA A C 1
ATOM 1440 O O . ALA A 1 187 ? -6.956 -6.144 18.170 1.00 86.44 187 ALA A O 1
ATOM 1441 N N . VAL A 1 188 ? -5.995 -5.297 16.329 1.00 87.94 188 VAL A N 1
ATOM 1442 C CA . VAL A 1 188 ? -5.439 -4.107 16.986 1.00 87.94 188 VAL A CA 1
ATOM 1443 C C . VAL A 1 188 ? -6.404 -2.919 16.956 1.00 87.94 188 VAL A C 1
ATOM 1445 O O . VAL A 1 188 ? -6.637 -2.294 17.992 1.00 87.94 188 VAL A O 1
ATOM 1448 N N . ALA A 1 189 ? -6.977 -2.614 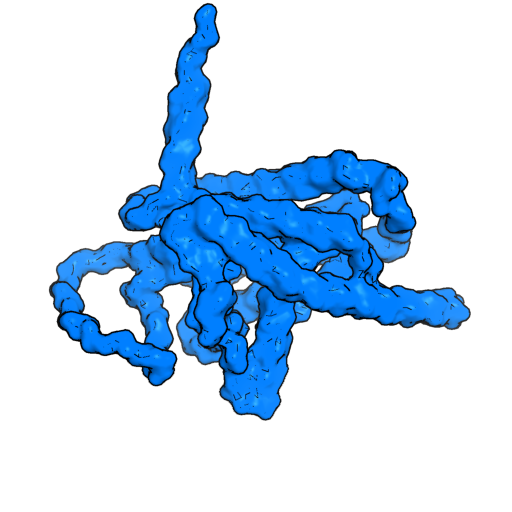15.789 1.00 87.75 189 ALA A N 1
ATOM 1449 C CA . ALA A 1 189 ? -7.840 -1.454 15.589 1.00 87.75 189 ALA A CA 1
ATOM 1450 C C . ALA A 1 189 ? -9.177 -1.567 16.340 1.00 87.75 189 ALA A C 1
ATOM 1452 O O . ALA A 1 189 ? -9.732 -0.562 16.771 1.00 87.75 189 ALA A O 1
ATOM 1453 N N . GLY A 1 190 ? -9.681 -2.787 16.559 1.00 80.75 190 GLY A N 1
ATOM 1454 C CA . GLY A 1 190 ? -11.013 -2.987 17.125 1.00 80.75 190 GLY A CA 1
ATOM 1455 C C . GLY A 1 190 ? -12.115 -2.758 16.081 1.00 80.75 190 GLY A C 1
ATOM 1456 O O . GLY A 1 190 ? -11.921 -3.131 14.921 1.00 80.75 190 GLY A O 1
ATOM 1457 N N . PRO A 1 191 ? -13.297 -2.237 16.469 1.00 86.50 191 PRO A N 1
ATOM 1458 C CA . PRO A 1 191 ? -14.393 -2.026 15.531 1.00 86.50 191 PRO A CA 1
ATOM 1459 C C . PRO A 1 191 ? -14.020 -0.972 14.487 1.00 86.50 191 PRO A C 1
ATOM 1461 O O . PRO A 1 191 ? -13.502 0.086 14.814 1.00 86.50 191 PRO A O 1
ATOM 1464 N N . PHE A 1 192 ? -14.319 -1.266 13.225 1.00 89.31 192 PHE A N 1
ATOM 1465 C CA . PHE A 1 192 ? -14.093 -0.336 12.123 1.00 89.31 192 PHE A CA 1
ATOM 1466 C C . PHE A 1 192 ? -15.271 0.635 12.010 1.00 89.31 192 PHE A C 1
ATOM 1468 O O . PHE A 1 192 ? -16.438 0.223 12.045 1.00 89.31 192 PHE A O 1
ATOM 1475 N N . HIS A 1 193 ? -14.958 1.910 11.815 1.00 90.06 193 HIS A N 1
ATOM 1476 C CA . HIS A 1 193 ? -15.894 3.013 11.656 1.00 90.06 193 HIS A CA 1
ATOM 1477 C C . HIS A 1 193 ? -15.896 3.535 10.213 1.00 90.06 193 HIS A C 1
ATOM 1479 O O . HIS A 1 193 ? -14.999 3.260 9.413 1.00 90.06 193 HIS A O 1
ATOM 1485 N N . LEU A 1 194 ? -16.934 4.296 9.851 1.00 90.81 194 LEU A N 1
ATOM 1486 C CA . LEU A 1 194 ? -17.026 4.908 8.519 1.00 90.81 194 LEU A CA 1
ATOM 1487 C C . LEU A 1 194 ? -15.912 5.945 8.296 1.00 90.81 194 LEU A C 1
ATOM 1489 O O . LEU A 1 194 ? -15.410 6.080 7.182 1.00 90.81 194 LEU A O 1
ATOM 1493 N N . SER A 1 195 ? -15.500 6.650 9.352 1.00 89.56 195 SER A N 1
ATOM 1494 C CA . SER A 1 195 ? -14.378 7.593 9.325 1.00 89.56 195 SER A CA 1
ATOM 1495 C C . SER A 1 195 ? -13.068 6.924 8.897 1.00 89.56 195 SER A C 1
ATOM 1497 O O . SER A 1 195 ? -12.324 7.519 8.119 1.00 89.56 195 SER A O 1
ATOM 1499 N N . ASP A 1 196 ? -12.825 5.679 9.317 1.00 92.12 196 ASP A N 1
ATOM 1500 C CA . ASP A 1 196 ? -11.639 4.899 8.935 1.00 92.12 196 ASP A CA 1
ATOM 1501 C C . ASP A 1 196 ? -11.637 4.590 7.438 1.00 92.12 196 ASP A C 1
ATOM 1503 O O . ASP A 1 196 ? -10.610 4.701 6.766 1.00 92.12 196 ASP A O 1
ATOM 1507 N N . TYR A 1 197 ? -12.807 4.245 6.890 1.00 95.00 197 TYR A N 1
ATOM 1508 C CA . TYR A 1 197 ? -12.972 4.036 5.456 1.00 95.00 197 TYR A CA 1
ATOM 1509 C C . TYR A 1 197 ? -12.723 5.333 4.677 1.00 95.00 197 TYR A C 1
ATOM 1511 O O . TYR A 1 197 ? -11.969 5.321 3.704 1.00 95.00 197 TYR A O 1
ATOM 1519 N N . LEU A 1 198 ? -13.267 6.471 5.123 1.00 93.62 198 LEU A N 1
ATOM 1520 C CA . LEU A 1 198 ? -13.016 7.769 4.484 1.00 93.62 198 LEU A CA 1
ATOM 1521 C C . LEU A 1 198 ? -11.535 8.168 4.547 1.00 93.62 198 LEU A C 1
ATOM 1523 O O . LEU A 1 198 ? -10.978 8.607 3.541 1.00 93.62 198 LEU A O 1
ATOM 1527 N N . LEU A 1 199 ? -10.871 7.957 5.686 1.00 93.81 199 LEU A N 1
ATOM 1528 C CA . LEU A 1 199 ? -9.428 8.162 5.815 1.00 93.81 199 LEU A CA 1
ATOM 1529 C C . LEU A 1 199 ? -8.648 7.224 4.885 1.00 93.81 199 LEU A C 1
ATOM 1531 O O . LEU A 1 199 ? -7.686 7.652 4.250 1.00 93.81 199 LEU A O 1
ATOM 1535 N N . SER A 1 200 ? -9.094 5.979 4.713 1.00 96.12 200 SER A N 1
ATOM 1536 C CA . SER A 1 200 ? -8.475 5.062 3.754 1.00 96.12 200 SER A CA 1
ATOM 1537 C C . SER A 1 200 ? -8.543 5.588 2.318 1.00 96.12 200 SER A C 1
ATOM 1539 O O . SER A 1 200 ? -7.579 5.427 1.576 1.00 96.12 200 SER A O 1
ATOM 1541 N N . LEU A 1 201 ? -9.614 6.295 1.928 1.00 95.06 201 LEU A N 1
ATOM 1542 C CA . LEU A 1 201 ? -9.703 6.937 0.609 1.00 95.06 201 LEU A CA 1
ATOM 1543 C C . LEU A 1 201 ? -8.671 8.062 0.450 1.00 95.06 201 LEU A C 1
ATOM 1545 O O . LEU A 1 201 ? -8.109 8.219 -0.633 1.00 95.06 201 LEU A O 1
ATOM 1549 N N . VAL A 1 202 ? -8.377 8.805 1.522 1.00 94.69 202 VAL A N 1
ATOM 1550 C CA . VAL A 1 202 ? -7.311 9.822 1.536 1.00 94.69 202 VAL A CA 1
ATOM 1551 C C . VAL A 1 202 ? -5.943 9.164 1.373 1.00 94.69 202 VAL A C 1
ATOM 1553 O O . VAL A 1 202 ? -5.176 9.571 0.499 1.00 94.69 202 VAL A O 1
ATOM 1556 N N . VAL A 1 203 ? -5.656 8.108 2.145 1.00 95.69 203 VAL A N 1
ATOM 1557 C CA . VAL A 1 203 ? -4.419 7.316 2.011 1.00 95.69 203 VAL A CA 1
ATOM 1558 C C . VAL A 1 203 ? -4.277 6.814 0.575 1.00 95.69 203 VAL A C 1
ATOM 1560 O O . VAL A 1 203 ? -3.241 7.011 -0.055 1.00 95.69 203 VAL A O 1
ATOM 1563 N N . MET A 1 204 ? -5.339 6.240 0.015 1.00 94.50 204 MET A N 1
ATOM 1564 C CA . MET A 1 204 ? -5.352 5.732 -1.352 1.00 94.50 204 MET A CA 1
ATOM 1565 C C . MET A 1 204 ? -5.125 6.825 -2.395 1.00 94.50 204 MET A C 1
ATOM 1567 O O . MET A 1 204 ? -4.363 6.609 -3.335 1.00 94.50 204 MET A O 1
ATOM 1571 N N . ALA A 1 205 ? -5.726 8.005 -2.231 1.00 93.56 205 ALA A N 1
ATOM 1572 C CA . ALA A 1 205 ? -5.527 9.136 -3.135 1.00 93.56 205 ALA A CA 1
ATOM 1573 C C . ALA A 1 205 ? -4.079 9.624 -3.126 1.00 93.56 205 ALA A C 1
ATOM 1575 O O . ALA A 1 205 ? -3.510 9.864 -4.195 1.00 93.56 205 ALA A O 1
ATOM 1576 N N . LEU A 1 206 ? -3.467 9.712 -1.943 1.00 94.25 206 LEU A N 1
ATOM 1577 C CA . LEU A 1 206 ? -2.063 10.082 -1.787 1.00 94.25 206 LEU A CA 1
ATOM 1578 C C . LEU A 1 206 ? -1.150 9.041 -2.423 1.00 94.25 206 LEU A C 1
ATOM 1580 O O . LEU A 1 206 ? -0.354 9.387 -3.296 1.00 94.25 206 LEU A O 1
ATOM 1584 N N . VAL A 1 207 ? -1.305 7.766 -2.053 1.00 92.94 207 VAL A N 1
ATOM 1585 C CA . VAL A 1 207 ? -0.469 6.681 -2.577 1.00 92.94 207 VAL A CA 1
ATOM 1586 C C . VAL A 1 207 ? -0.610 6.584 -4.090 1.00 92.94 207 VAL A C 1
ATOM 1588 O O . VAL A 1 207 ? 0.410 6.526 -4.767 1.00 92.94 207 VAL A O 1
ATOM 1591 N N . ALA A 1 208 ? -1.829 6.636 -4.638 1.00 90.19 208 ALA A N 1
ATOM 1592 C CA . ALA A 1 208 ? -2.078 6.614 -6.079 1.00 90.19 208 ALA A CA 1
ATOM 1593 C C . ALA A 1 208 ? -1.399 7.779 -6.806 1.00 90.19 208 ALA A C 1
ATOM 1595 O O . ALA A 1 208 ? -0.712 7.577 -7.808 1.00 90.19 208 ALA A O 1
ATOM 1596 N N . SER A 1 209 ? -1.582 8.999 -6.297 1.00 91.25 209 SER A N 1
ATOM 1597 C CA . SER A 1 209 ? -1.080 10.215 -6.939 1.00 91.25 209 SER A CA 1
ATOM 1598 C C . SER A 1 209 ? 0.443 10.295 -6.877 1.00 91.25 209 SER A C 1
ATOM 1600 O O . SER A 1 209 ? 1.085 10.563 -7.891 1.00 91.25 209 SER A O 1
ATOM 1602 N N . LEU A 1 210 ? 1.031 10.007 -5.713 1.00 92.62 210 LEU A N 1
ATOM 1603 C CA . LEU A 1 210 ? 2.480 10.012 -5.506 1.00 92.62 210 LEU A CA 1
ATOM 1604 C C . LEU A 1 210 ? 3.145 8.893 -6.299 1.00 92.62 210 LEU A C 1
ATOM 1606 O O . LEU A 1 210 ? 4.105 9.149 -7.015 1.00 92.62 210 LEU A O 1
ATOM 1610 N N . SER A 1 211 ? 2.588 7.682 -6.259 1.00 89.50 211 SER A N 1
ATOM 1611 C CA . SER A 1 211 ? 3.014 6.565 -7.108 1.00 89.50 211 SER A CA 1
ATOM 1612 C C . SER A 1 211 ? 3.055 6.972 -8.578 1.00 89.50 211 SER A C 1
ATOM 1614 O O . SER A 1 211 ? 4.065 6.778 -9.256 1.00 89.50 211 SER A O 1
ATOM 1616 N N . ARG A 1 212 ? 1.988 7.615 -9.059 1.00 87.25 212 ARG A N 1
ATOM 1617 C CA . ARG A 1 212 ? 1.872 8.022 -10.460 1.00 87.25 212 ARG A CA 1
ATOM 1618 C C . ARG A 1 212 ? 2.856 9.091 -10.854 1.00 87.25 212 ARG A C 1
ATOM 1620 O O . ARG A 1 212 ? 3.364 9.082 -11.973 1.00 87.25 212 ARG A O 1
ATOM 1627 N N . TRP A 1 213 ? 3.075 10.031 -9.957 1.00 89.69 213 TRP A N 1
ATOM 1628 C CA . TRP A 1 213 ? 3.941 11.153 -10.225 1.00 89.69 213 TRP A CA 1
ATOM 1629 C C . TRP A 1 213 ? 5.420 10.780 -10.111 1.00 89.69 213 TRP A C 1
ATOM 1631 O O . TRP A 1 213 ? 6.214 11.243 -10.923 1.00 89.69 213 TRP A O 1
ATOM 1641 N N . LEU A 1 214 ? 5.782 9.918 -9.160 1.00 92.06 214 LEU A N 1
ATOM 1642 C CA . LEU A 1 214 ? 7.168 9.650 -8.772 1.00 92.06 214 LEU A CA 1
ATOM 1643 C C . LEU A 1 214 ? 7.775 8.413 -9.423 1.00 92.06 214 LEU A C 1
ATOM 1645 O O . LEU A 1 214 ? 8.935 8.105 -9.169 1.00 92.06 214 LEU A O 1
ATOM 1649 N N . THR A 1 215 ? 7.036 7.642 -10.219 1.00 89.25 215 THR A N 1
ATOM 1650 C CA . THR A 1 215 ? 7.563 6.356 -10.687 1.00 89.25 215 THR A CA 1
ATOM 1651 C C . THR A 1 215 ? 7.304 6.081 -12.164 1.00 89.25 215 THR A C 1
ATOM 1653 O O . THR A 1 215 ? 6.254 6.445 -12.704 1.00 89.25 215 THR A O 1
ATOM 1656 N N . PRO A 1 216 ? 8.272 5.464 -12.863 1.00 86.31 216 PRO A N 1
ATOM 1657 C CA . PRO A 1 216 ? 8.077 5.088 -14.250 1.00 86.31 216 PRO A CA 1
ATOM 1658 C C . PRO A 1 216 ? 7.176 3.851 -14.329 1.00 86.31 216 PRO A C 1
ATOM 1660 O O . PRO A 1 216 ? 7.208 2.979 -13.463 1.00 86.31 216 PRO A O 1
ATOM 1663 N N . PHE A 1 217 ? 6.423 3.722 -15.418 1.00 78.62 217 PHE A N 1
ATOM 1664 C CA . PHE A 1 217 ? 5.578 2.547 -15.649 1.00 78.62 217 PHE A CA 1
ATOM 1665 C C . PHE A 1 217 ? 6.377 1.261 -15.831 1.00 78.62 217 PHE A C 1
ATOM 1667 O O . PHE A 1 217 ? 5.936 0.172 -15.463 1.00 78.62 217 PHE A O 1
ATOM 1674 N N . ARG A 1 218 ? 7.540 1.378 -16.472 1.00 79.25 218 ARG A N 1
ATOM 1675 C CA . ARG A 1 218 ? 8.441 0.258 -16.727 1.00 79.25 218 ARG A CA 1
ATOM 1676 C C . ARG A 1 218 ? 9.861 0.708 -16.464 1.00 79.25 218 ARG A C 1
ATOM 1678 O O . ARG A 1 218 ? 10.268 1.768 -16.943 1.00 79.25 218 ARG A O 1
ATOM 1685 N N . LEU A 1 219 ? 10.634 -0.122 -15.781 1.00 78.50 219 LEU A N 1
ATOM 1686 C CA . LEU A 1 219 ? 12.083 0.025 -15.808 1.00 78.50 219 LEU A CA 1
ATOM 1687 C C . LEU A 1 219 ? 12.595 -0.688 -17.049 1.00 78.50 219 LEU A C 1
ATOM 1689 O O . LEU A 1 219 ? 12.350 -1.886 -17.227 1.00 78.50 219 LEU A O 1
ATOM 1693 N N . ALA A 1 220 ? 13.285 0.058 -17.910 1.00 68.94 220 ALA A N 1
ATOM 1694 C CA . ALA A 1 220 ? 14.053 -0.561 -18.974 1.00 68.94 220 ALA A CA 1
ATOM 1695 C C . ALA A 1 220 ? 15.062 -1.529 -18.330 1.00 68.94 220 ALA A C 1
ATOM 1697 O O . ALA A 1 220 ? 15.643 -1.191 -17.291 1.00 68.94 220 ALA A O 1
ATOM 1698 N N . PRO A 1 221 ? 15.260 -2.733 -18.894 1.00 62.53 221 PRO A N 1
ATOM 1699 C CA . PRO A 1 221 ? 16.376 -3.557 -18.464 1.00 62.53 221 PRO A CA 1
ATOM 1700 C C . PRO A 1 221 ? 17.673 -2.751 -18.645 1.00 62.53 221 PRO A C 1
ATOM 1702 O O . PRO A 1 221 ? 17.736 -1.915 -19.555 1.00 62.53 221 PRO A O 1
ATOM 1705 N N . PRO A 1 222 ? 18.706 -2.976 -17.810 1.00 57.03 222 PRO A N 1
ATOM 1706 C CA . PRO A 1 222 ? 20.035 -2.450 -18.089 1.00 57.03 222 PRO A CA 1
ATOM 1707 C C . PRO A 1 222 ? 20.361 -2.814 -19.533 1.00 57.03 222 PRO A C 1
ATOM 1709 O O . PRO A 1 222 ? 20.225 -3.982 -19.903 1.00 57.03 222 PRO A O 1
ATOM 1712 N N . SER A 1 223 ? 20.665 -1.818 -20.364 1.00 51.62 223 SER A N 1
ATOM 1713 C CA . SER A 1 223 ? 20.896 -2.033 -21.787 1.00 51.62 223 SER A CA 1
ATOM 1714 C C . SER A 1 223 ? 21.979 -3.094 -21.948 1.00 51.62 223 SER A C 1
ATOM 1716 O O . SER A 1 223 ? 23.155 -2.826 -21.702 1.00 51.62 223 SER A O 1
ATOM 1718 N N . VAL A 1 224 ? 21.588 -4.300 -22.359 1.00 49.78 224 VAL A N 1
ATOM 1719 C CA . VAL A 1 224 ? 22.524 -5.202 -23.019 1.00 49.78 224 VAL A CA 1
ATOM 1720 C C . VAL A 1 224 ? 23.005 -4.412 -24.241 1.00 49.78 224 VAL A C 1
ATOM 1722 O O . VAL A 1 224 ? 22.146 -3.893 -24.963 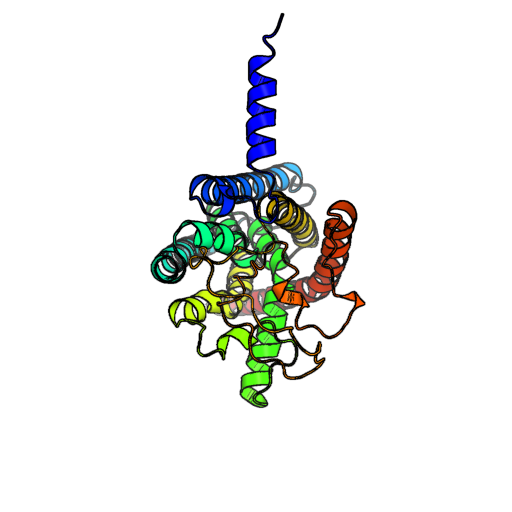1.00 49.78 224 VAL A O 1
ATOM 1725 N N . PRO A 1 225 ? 24.322 -4.217 -24.446 1.00 49.94 225 PRO A N 1
ATOM 1726 C CA . PRO A 1 225 ? 24.825 -3.530 -25.632 1.00 49.94 225 PRO A CA 1
ATOM 1727 C C . PRO A 1 225 ? 24.147 -4.132 -26.859 1.00 49.94 225 PRO A C 1
ATOM 1729 O O . PRO A 1 225 ? 24.063 -5.354 -26.956 1.00 49.94 225 PRO A O 1
ATOM 1732 N N . ALA A 1 226 ? 23.578 -3.264 -27.700 1.00 45.81 226 ALA A N 1
ATOM 1733 C CA . ALA A 1 226 ? 22.605 -3.585 -28.739 1.00 45.81 226 ALA A CA 1
ATOM 1734 C C . ALA A 1 226 ? 22.958 -4.863 -29.521 1.00 45.81 226 ALA A C 1
ATOM 1736 O O . ALA A 1 226 ? 23.674 -4.826 -30.519 1.00 45.81 226 ALA A O 1
ATOM 1737 N N . ALA A 1 227 ? 22.441 -6.005 -29.071 1.00 55.56 227 ALA A N 1
ATOM 1738 C CA . ALA A 1 227 ? 22.371 -7.200 -29.888 1.00 55.56 227 ALA A CA 1
ATOM 1739 C C . ALA A 1 227 ? 21.166 -7.047 -30.825 1.00 55.56 227 ALA A C 1
ATOM 1741 O O . ALA A 1 227 ? 20.165 -6.440 -30.446 1.00 55.56 227 ALA A O 1
ATOM 1742 N N . ALA A 1 228 ? 21.331 -7.557 -32.046 1.00 48.03 228 ALA A N 1
ATOM 1743 C CA . ALA A 1 228 ? 20.484 -7.400 -33.227 1.00 48.03 228 ALA A CA 1
ATOM 1744 C C . ALA A 1 228 ? 18.964 -7.246 -32.974 1.00 48.03 228 ALA A C 1
ATOM 1746 O O . ALA A 1 228 ? 18.418 -7.859 -32.053 1.00 48.03 228 ALA A O 1
ATOM 1747 N N . PRO A 1 229 ? 18.259 -6.469 -33.824 1.00 47.03 229 PRO A N 1
ATOM 1748 C CA . PRO A 1 229 ? 16.834 -6.199 -33.665 1.00 47.03 229 PRO A CA 1
ATOM 1749 C C . PRO A 1 229 ? 16.024 -7.500 -33.531 1.00 47.03 229 PRO A C 1
ATOM 1751 O O . PRO A 1 229 ? 16.238 -8.438 -34.305 1.00 47.03 229 PRO A O 1
ATOM 1754 N N . PRO A 1 230 ? 15.089 -7.578 -32.568 1.00 56.25 230 PRO A N 1
ATOM 1755 C CA . PRO A 1 230 ? 14.244 -8.749 -32.417 1.00 56.25 230 PRO A CA 1
ATOM 1756 C C . PRO A 1 230 ? 13.340 -8.910 -33.644 1.00 56.25 230 PRO A C 1
ATOM 1758 O O . PRO A 1 230 ? 12.790 -7.938 -34.165 1.00 56.25 230 PRO A O 1
ATOM 1761 N N . ALA A 1 231 ? 13.178 -10.159 -34.087 1.00 46.59 231 ALA A N 1
ATOM 1762 C CA . ALA A 1 231 ? 12.236 -10.525 -35.137 1.00 46.59 231 ALA A CA 1
ATOM 1763 C C . ALA A 1 231 ? 10.815 -10.016 -34.802 1.00 46.59 231 ALA A C 1
ATOM 1765 O O . ALA A 1 231 ? 10.437 -9.996 -33.626 1.00 46.59 231 ALA A O 1
ATOM 1766 N N . PRO A 1 232 ? 10.016 -9.613 -35.808 1.00 47.56 232 PRO A N 1
ATOM 1767 C CA . PRO A 1 232 ? 8.701 -9.018 -35.592 1.00 47.56 232 PRO A CA 1
ATOM 1768 C C . PRO A 1 232 ? 7.801 -9.938 -34.758 1.00 47.56 232 PRO A C 1
ATOM 1770 O O . PRO A 1 232 ? 7.561 -11.096 -35.109 1.00 47.56 232 PRO A O 1
ATOM 1773 N N . ALA A 1 233 ? 7.308 -9.402 -33.639 1.00 45.44 233 ALA A N 1
ATOM 1774 C CA . ALA A 1 233 ? 6.401 -10.091 -32.735 1.00 45.44 233 ALA A CA 1
ATOM 1775 C C . ALA A 1 233 ? 5.073 -10.382 -33.450 1.00 45.44 233 ALA A C 1
ATOM 1777 O O . ALA A 1 233 ? 4.296 -9.474 -33.750 1.00 45.44 233 ALA A O 1
ATOM 1778 N N . ARG A 1 234 ? 4.810 -11.661 -33.734 1.00 39.56 234 ARG A N 1
ATOM 1779 C CA . ARG A 1 234 ? 3.496 -12.122 -34.192 1.00 39.56 234 ARG A CA 1
ATOM 1780 C C . ARG A 1 234 ? 2.521 -12.120 -33.016 1.00 39.56 234 ARG A C 1
ATOM 1782 O O . ARG A 1 234 ? 2.782 -12.786 -32.024 1.00 39.56 234 ARG A O 1
ATOM 1789 N N . GLY A 1 235 ? 1.389 -11.443 -33.200 1.00 36.41 235 GLY A N 1
ATOM 1790 C CA . GLY A 1 235 ? 0.096 -11.793 -32.605 1.00 36.41 235 GLY A CA 1
ATOM 1791 C C . GLY A 1 235 ? -0.067 -11.559 -31.101 1.00 36.41 235 GLY A C 1
ATOM 1792 O O . GLY A 1 235 ? 0.471 -12.280 -30.268 1.00 36.41 235 GLY A O 1
ATOM 1793 N N . TRP A 1 236 ? -0.925 -10.603 -30.751 1.00 34.56 236 TRP A N 1
ATOM 1794 C CA . TRP A 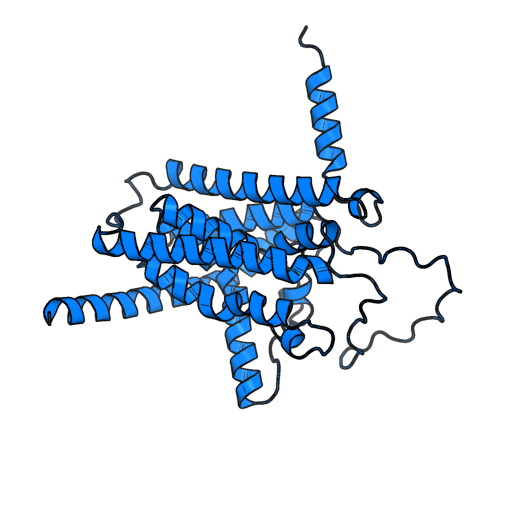1 236 ? -1.547 -10.538 -29.430 1.00 34.56 236 TRP A CA 1
ATOM 1795 C C . TRP A 1 236 ? -2.476 -11.757 -29.268 1.00 34.56 236 TRP A C 1
ATOM 1797 O O . TRP A 1 236 ? -3.466 -11.872 -29.989 1.00 34.56 236 TRP A O 1
ATOM 1807 N N . HIS A 1 237 ? -2.141 -12.695 -28.375 1.00 34.75 237 HIS A N 1
ATOM 1808 C CA . HIS A 1 237 ? -2.984 -13.855 -28.059 1.00 34.75 237 HIS A CA 1
ATOM 1809 C C . HIS A 1 237 ? -3.784 -13.606 -26.765 1.00 34.75 237 HIS A C 1
ATO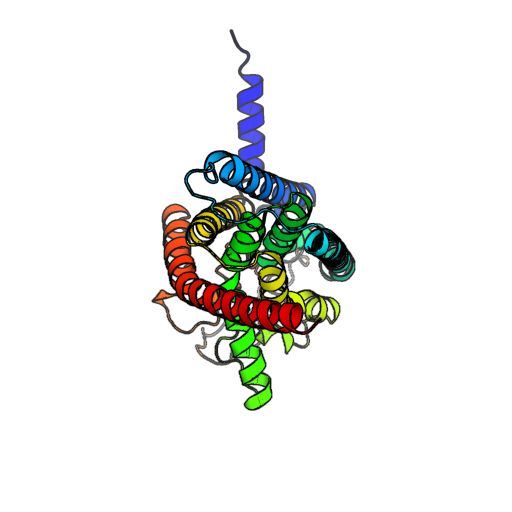M 1811 O O . HIS A 1 237 ? -3.164 -13.308 -25.742 1.00 34.75 237 HIS A O 1
ATOM 1817 N N . PRO A 1 238 ? -5.123 -13.784 -26.749 1.00 38.53 238 PRO A N 1
ATOM 1818 C CA . PRO A 1 238 ? -5.950 -13.445 -25.584 1.00 38.53 238 PRO A CA 1
ATOM 1819 C C . PRO A 1 238 ? -5.889 -14.453 -24.424 1.00 38.53 238 PRO A C 1
ATOM 1821 O O . PRO A 1 238 ? -6.391 -14.165 -23.346 1.00 38.53 238 PRO A O 1
ATOM 1824 N N . CYS A 1 239 ? -5.313 -15.644 -24.606 1.00 38.09 239 CYS A N 1
ATOM 1825 C CA . CYS A 1 239 ? -5.234 -16.689 -23.579 1.00 38.09 239 CYS A CA 1
ATOM 1826 C C . CYS A 1 239 ? -4.020 -17.588 -23.870 1.00 38.09 239 CYS A C 1
ATOM 1828 O O . CYS A 1 239 ? -4.045 -18.324 -24.850 1.00 38.09 239 CYS A O 1
ATOM 1830 N N . GLY A 1 240 ? -2.966 -17.545 -23.044 1.00 36.69 240 GLY A N 1
ATOM 1831 C CA . GLY A 1 240 ? -1.847 -18.506 -23.123 1.00 36.69 240 GLY A CA 1
ATOM 1832 C C . GLY A 1 240 ? -0.478 -17.962 -23.550 1.00 36.69 240 GLY A C 1
ATOM 1833 O O . GLY A 1 240 ? 0.365 -18.737 -23.992 1.00 36.69 240 GLY A O 1
ATOM 1834 N N . GLY A 1 241 ? -0.223 -16.658 -23.416 1.00 34.75 241 GLY A N 1
ATOM 1835 C CA . GLY A 1 241 ? 1.121 -16.110 -23.608 1.00 34.75 241 GLY A CA 1
ATOM 1836 C C . GLY A 1 241 ? 2.093 -16.600 -22.532 1.00 34.75 241 GLY A C 1
ATOM 1837 O O . GLY A 1 241 ? 1.762 -16.581 -21.343 1.00 34.75 241 GLY A O 1
ATOM 1838 N N . SER A 1 242 ? 3.289 -17.022 -22.951 1.00 37.09 242 SER A N 1
ATOM 1839 C CA . SER A 1 242 ? 4.437 -17.264 -22.073 1.00 37.09 242 SER A CA 1
ATOM 1840 C C . SER A 1 242 ? 4.559 -16.135 -21.043 1.00 37.09 242 SER A C 1
ATOM 1842 O O . SER A 1 242 ? 4.339 -14.974 -21.412 1.00 37.09 242 SER A O 1
ATOM 1844 N N . PRO A 1 243 ? 4.902 -16.434 -19.773 1.00 42.03 243 PRO A N 1
ATOM 1845 C CA . PRO A 1 243 ? 5.083 -15.397 -18.767 1.00 42.03 243 PRO A CA 1
ATOM 1846 C C . PRO A 1 243 ? 6.030 -14.335 -19.334 1.00 42.03 243 PRO A C 1
ATOM 1848 O O . PRO A 1 243 ? 6.993 -14.701 -20.017 1.00 42.03 243 PRO A O 1
ATOM 1851 N N . PRO A 1 244 ? 5.758 -13.034 -19.126 1.00 43.78 244 PRO A N 1
ATOM 1852 C CA . PRO A 1 244 ? 6.653 -11.985 -19.577 1.00 43.78 244 PRO A CA 1
ATOM 1853 C C . PRO A 1 244 ? 8.003 -12.235 -18.915 1.00 43.78 244 PRO A C 1
ATOM 1855 O O . PRO A 1 244 ? 8.208 -11.935 -17.742 1.00 43.78 244 PRO A O 1
ATOM 1858 N N . THR A 1 245 ? 8.919 -12.858 -19.655 1.00 41.94 245 THR A N 1
ATOM 1859 C CA . THR A 1 245 ? 10.266 -13.100 -19.164 1.00 41.94 245 THR A CA 1
ATOM 1860 C C . THR A 1 245 ? 10.841 -11.742 -18.784 1.00 41.94 245 THR A C 1
ATOM 1862 O O . THR A 1 245 ? 10.683 -10.778 -19.540 1.00 41.94 245 THR A O 1
ATOM 1865 N N . LEU A 1 246 ? 11.536 -11.671 -17.646 1.00 45.41 246 LEU A N 1
ATOM 1866 C CA . LEU A 1 246 ? 12.235 -10.479 -17.132 1.00 45.41 246 LEU A CA 1
ATOM 1867 C C . LEU A 1 246 ? 13.108 -9.749 -18.181 1.00 45.41 246 LEU A C 1
ATOM 1869 O O . LEU A 1 246 ? 13.502 -8.607 -17.959 1.00 45.41 246 LEU A O 1
ATOM 1873 N N . LYS A 1 247 ? 13.372 -10.379 -19.334 1.00 43.12 247 LYS A N 1
ATOM 1874 C CA . LYS A 1 247 ? 14.023 -9.809 -20.519 1.00 43.12 247 LYS A CA 1
ATOM 1875 C C . LYS A 1 247 ? 13.326 -8.566 -21.105 1.00 43.12 247 LYS A C 1
ATOM 1877 O O . LYS A 1 247 ? 14.017 -7.757 -21.709 1.00 43.12 247 LYS A O 1
ATOM 1882 N N . ASN A 1 248 ? 12.019 -8.362 -20.898 1.00 49.12 248 ASN A N 1
ATOM 1883 C CA . ASN A 1 248 ? 11.265 -7.245 -21.507 1.00 49.12 248 ASN A CA 1
ATOM 1884 C C . ASN A 1 248 ? 11.040 -6.028 -20.585 1.00 49.12 248 ASN A C 1
ATOM 1886 O O . ASN A 1 248 ? 10.204 -5.170 -20.874 1.00 49.12 248 ASN A O 1
ATOM 1890 N N . GLY A 1 249 ? 11.805 -5.930 -19.495 1.00 54.28 249 GLY A N 1
ATOM 1891 C CA . GLY A 1 249 ? 11.656 -4.880 -18.490 1.00 54.28 249 GLY A CA 1
ATOM 1892 C C . GLY A 1 249 ? 10.706 -5.288 -17.369 1.00 54.28 249 GLY A C 1
ATOM 1893 O O . GLY A 1 249 ? 9.721 -6.000 -17.569 1.00 54.28 249 GLY A O 1
ATOM 1894 N N . ALA A 1 250 ? 11.030 -4.857 -16.155 1.00 61.88 250 ALA A N 1
ATOM 1895 C CA . ALA A 1 250 ? 10.166 -5.063 -15.008 1.00 61.88 250 ALA A CA 1
ATOM 1896 C C . ALA A 1 250 ? 9.035 -4.036 -15.062 1.00 61.88 250 ALA A C 1
ATOM 1898 O O . ALA A 1 250 ? 9.282 -2.831 -14.938 1.00 61.88 250 ALA A O 1
ATOM 1899 N N . TYR A 1 251 ? 7.803 -4.513 -15.235 1.00 55.28 251 TYR A N 1
ATOM 1900 C CA . TYR A 1 251 ? 6.636 -3.714 -14.900 1.00 55.28 251 TYR A CA 1
ATOM 1901 C C . TYR A 1 251 ? 6.694 -3.446 -13.409 1.00 55.28 251 TYR A C 1
ATOM 1903 O O . TYR A 1 251 ? 6.803 -4.365 -12.593 1.00 55.28 251 TYR A O 1
ATOM 1911 N N . LEU A 1 252 ? 6.696 -2.171 -13.068 1.00 64.06 252 LEU A N 1
ATOM 1912 C CA . LEU A 1 252 ? 6.509 -1.779 -11.696 1.00 64.06 252 LEU A CA 1
ATOM 1913 C C . LEU A 1 252 ? 4.994 -1.707 -11.486 1.00 64.06 252 LEU A C 1
ATOM 1915 O O . LEU A 1 252 ? 4.305 -1.046 -12.265 1.00 64.06 252 LEU A O 1
ATOM 1919 N N . ASN A 1 253 ? 4.458 -2.392 -10.469 1.00 56.38 253 ASN A N 1
ATOM 1920 C CA . ASN A 1 253 ? 3.050 -2.246 -10.076 1.00 56.38 253 ASN A CA 1
ATOM 1921 C C . ASN A 1 253 ? 2.836 -0.912 -9.370 1.00 56.38 253 ASN A C 1
ATOM 1923 O O . ASN A 1 253 ? 2.393 -0.838 -8.223 1.00 56.38 253 ASN A O 1
ATOM 1927 N N . ILE A 1 254 ? 3.240 0.160 -10.021 1.00 55.00 254 ILE A N 1
ATOM 1928 C CA . ILE A 1 254 ? 3.120 1.459 -9.424 1.00 55.00 254 ILE A CA 1
ATOM 1929 C C . ILE A 1 254 ? 1.877 2.082 -10.004 1.00 55.00 254 ILE A C 1
ATOM 1931 O O . ILE A 1 254 ? 1.590 1.939 -11.196 1.00 55.00 254 ILE A O 1
ATOM 1935 N N . ASN A 1 255 ? 1.117 2.685 -9.095 1.00 58.19 255 ASN A N 1
ATOM 1936 C CA . ASN A 1 255 ? -0.249 3.182 -9.218 1.00 58.19 255 ASN A CA 1
ATOM 1937 C C . ASN A 1 255 ? -1.326 2.272 -8.650 1.00 58.19 255 ASN A C 1
ATOM 1939 O O . ASN A 1 255 ? -2.476 2.635 -8.800 1.00 58.19 255 ASN A O 1
ATOM 1943 N N . LEU A 1 256 ? -1.019 1.144 -7.996 1.00 61.34 256 LEU A N 1
ATOM 1944 C CA . LEU A 1 256 ? -2.040 0.243 -7.416 1.00 61.34 256 LEU A CA 1
ATOM 1945 C C . LEU A 1 256 ? -2.864 -0.515 -8.462 1.00 61.34 256 LEU A C 1
ATOM 1947 O O . LEU A 1 256 ? -3.787 -1.237 -8.108 1.00 61.34 256 LEU A O 1
ATOM 1951 N N . VAL A 1 257 ? -2.585 -0.324 -9.755 1.00 58.03 257 VAL A N 1
ATOM 1952 C CA . VAL A 1 257 ? -3.521 -0.741 -10.804 1.00 58.03 257 VAL A CA 1
ATOM 1953 C C . VAL A 1 257 ? -2.921 -1.757 -11.757 1.00 58.03 257 VAL A C 1
ATOM 1955 O O . VAL A 1 257 ? -3.566 -2.736 -12.113 1.00 58.03 257 VAL A O 1
ATOM 1958 N N . HIS A 1 258 ? -1.711 -1.506 -12.254 1.00 62.62 258 HIS A N 1
ATOM 1959 C CA . HIS A 1 258 ? -1.319 -2.164 -13.492 1.00 62.62 258 HIS A CA 1
ATOM 1960 C C . HIS A 1 258 ? -1.181 -3.678 -13.323 1.00 62.62 258 HIS A C 1
ATOM 1962 O O . HIS A 1 258 ? -1.756 -4.424 -14.105 1.00 62.62 258 HIS A O 1
ATOM 1968 N N . GLU A 1 259 ? -0.481 -4.137 -12.286 1.00 62.44 259 GLU A N 1
ATOM 1969 C CA . GLU A 1 259 ? -0.305 -5.578 -12.079 1.00 62.44 259 GLU A CA 1
ATOM 1970 C C . GLU A 1 259 ? -1.512 -6.221 -11.394 1.00 62.44 259 GLU A C 1
ATOM 1972 O O . GLU A 1 259 ? -1.766 -7.394 -11.630 1.00 62.44 259 GLU A O 1
ATOM 1977 N N . VAL A 1 260 ? -2.273 -5.464 -10.594 1.00 68.12 260 VAL A N 1
ATOM 1978 C CA . VAL A 1 260 ? -3.477 -5.980 -9.921 1.00 68.12 260 VAL A CA 1
ATOM 1979 C C . VAL A 1 260 ? -4.582 -6.276 -10.934 1.00 68.12 260 VAL A C 1
ATOM 1981 O O . VAL A 1 260 ? -5.203 -7.332 -10.882 1.00 68.12 260 VAL A O 1
ATOM 1984 N N . TRP A 1 261 ? -4.822 -5.366 -11.884 1.00 73.81 261 TRP A N 1
ATOM 1985 C CA . TRP A 1 261 ? -5.952 -5.491 -12.806 1.00 73.81 261 TRP A CA 1
ATOM 1986 C C . TRP A 1 261 ? -5.593 -6.138 -14.139 1.00 73.81 261 TRP A C 1
ATOM 1988 O O . TRP A 1 261 ? -6.510 -6.574 -14.823 1.00 73.81 261 TRP A O 1
ATOM 1998 N N . LYS A 1 262 ? -4.317 -6.264 -14.538 1.00 72.94 262 LYS A N 1
ATOM 1999 C CA . LYS A 1 262 ? -3.978 -6.843 -15.860 1.00 72.94 262 LYS A CA 1
ATOM 2000 C C . LYS A 1 262 ? -4.525 -8.257 -16.078 1.00 72.94 262 LYS A C 1
ATOM 2002 O O . LYS A 1 262 ? -4.791 -8.625 -17.217 1.00 72.94 262 LYS A O 1
ATOM 2007 N N . ASP A 1 263 ? -4.672 -9.031 -15.005 1.00 70.81 263 ASP A N 1
ATOM 2008 C CA . ASP A 1 263 ? -5.179 -10.404 -15.052 1.00 70.81 263 ASP A CA 1
ATOM 2009 C C . ASP A 1 263 ? -6.712 -10.465 -14.855 1.00 70.81 263 ASP A C 1
ATOM 2011 O O . ASP A 1 263 ? -7.342 -11.493 -15.119 1.00 70.81 263 ASP A O 1
ATOM 2015 N N . VAL A 1 264 ? -7.342 -9.345 -14.475 1.00 71.69 264 VAL A N 1
ATOM 2016 C CA . VAL A 1 264 ? -8.791 -9.227 -14.295 1.00 71.69 264 VAL A CA 1
ATOM 2017 C C . VAL A 1 264 ? -9.473 -9.044 -15.649 1.00 71.69 264 VAL A C 1
ATOM 2019 O O . VAL A 1 264 ? -9.295 -8.045 -16.343 1.00 71.69 264 VAL A O 1
ATOM 2022 N N . LYS A 1 265 ? -10.325 -10.008 -16.005 1.00 77.19 265 LYS A N 1
ATOM 2023 C CA . LYS A 1 265 ? -11.003 -10.096 -17.313 1.00 77.19 265 LYS A CA 1
ATOM 2024 C C . LYS A 1 265 ? -12.084 -9.033 -17.563 1.00 77.19 265 LYS A C 1
ATOM 2026 O O . LYS A 1 265 ? -12.693 -9.032 -18.626 1.00 77.19 265 LYS A O 1
ATOM 2031 N N . PHE A 1 266 ? -12.376 -8.180 -16.585 1.00 78.69 266 PHE A N 1
ATOM 2032 C CA . PHE A 1 266 ? -13.453 -7.196 -16.664 1.00 78.69 266 PHE A CA 1
ATOM 2033 C C . PHE A 1 266 ? -12.902 -5.823 -17.060 1.00 78.69 266 PHE A C 1
ATOM 2035 O O . PHE A 1 266 ? -12.321 -5.118 -16.235 1.00 78.69 266 PHE A O 1
ATOM 2042 N N . ASP A 1 267 ? -13.130 -5.409 -18.306 1.00 79.19 267 ASP A N 1
ATOM 2043 C CA . ASP A 1 267 ? -12.568 -4.170 -18.869 1.00 79.19 267 ASP A CA 1
ATOM 2044 C C . ASP A 1 267 ? -12.941 -2.900 -18.087 1.00 79.19 267 ASP A C 1
ATOM 2046 O O . ASP A 1 267 ? -12.164 -1.944 -18.015 1.00 79.19 267 ASP A O 1
ATOM 2050 N N . PHE A 1 268 ? -14.114 -2.872 -17.446 1.00 82.00 268 PHE A N 1
ATOM 2051 C CA . PHE A 1 268 ? -14.525 -1.714 -16.649 1.00 82.00 268 PHE A CA 1
ATOM 2052 C C . PHE A 1 268 ? -13.651 -1.519 -15.396 1.00 82.00 268 PHE A C 1
ATOM 2054 O O . PHE A 1 268 ? -13.443 -0.374 -14.984 1.00 82.00 268 PHE A O 1
ATOM 2061 N N . LEU A 1 269 ? -13.066 -2.601 -14.862 1.00 80.81 269 LEU A N 1
ATOM 2062 C CA . LEU A 1 269 ? -12.141 -2.587 -13.721 1.00 80.81 269 LEU A CA 1
ATOM 2063 C C . LEU A 1 269 ? -10.710 -2.178 -14.107 1.00 80.81 269 LEU A C 1
ATOM 2065 O O . LEU A 1 269 ? -9.892 -1.890 -13.235 1.00 80.81 269 LEU A O 1
ATOM 2069 N N . GLN A 1 270 ? -10.399 -2.077 -15.403 1.00 81.31 270 GLN A N 1
ATOM 2070 C CA . GLN A 1 270 ? -9.096 -1.608 -15.872 1.00 81.31 270 GLN A CA 1
ATOM 2071 C C . GLN A 1 270 ? -8.938 -0.105 -15.615 1.00 81.31 270 GLN A C 1
ATOM 2073 O O . GLN A 1 270 ? -9.338 0.722 -16.431 1.00 81.31 270 GLN A O 1
ATOM 2078 N N . ALA A 1 271 ? -8.325 0.292 -14.497 1.00 77.62 271 ALA A N 1
ATOM 2079 C CA . ALA A 1 271 ? -8.173 1.718 -14.177 1.00 77.62 271 ALA A CA 1
ATOM 2080 C C . ALA A 1 271 ? -6.988 2.399 -14.898 1.00 77.62 271 ALA A C 1
ATOM 2082 O O . ALA A 1 271 ? -6.785 3.606 -14.753 1.00 77.62 271 ALA A O 1
ATOM 2083 N N . THR A 1 272 ? -6.179 1.663 -15.670 1.00 78.06 272 THR A N 1
ATOM 2084 C CA . THR A 1 272 ? -4.978 2.210 -16.325 1.00 78.06 272 THR A CA 1
ATOM 2085 C C . THR A 1 272 ? -5.361 3.211 -17.417 1.00 78.06 272 THR A C 1
ATOM 2087 O O . THR A 1 272 ? -6.059 2.872 -18.366 1.00 78.06 272 THR A O 1
ATOM 2090 N N . HIS A 1 273 ? -4.871 4.449 -17.311 1.00 80.75 273 HIS A N 1
ATOM 2091 C CA . HIS A 1 273 ? -5.077 5.491 -18.318 1.00 80.75 273 HIS A CA 1
ATOM 2092 C C . HIS A 1 273 ? -3.807 6.355 -18.462 1.00 80.75 273 HIS A C 1
ATOM 2094 O O . HIS A 1 273 ? -3.126 6.588 -17.455 1.00 80.75 273 HIS A O 1
ATOM 2100 N N . PRO A 1 274 ? -3.434 6.834 -19.669 1.00 78.00 274 PRO A N 1
ATOM 2101 C CA . PRO A 1 274 ? -2.242 7.671 -19.861 1.00 78.00 274 PRO A CA 1
ATOM 2102 C C . PRO A 1 274 ? -2.372 9.050 -19.197 1.00 78.00 274 PRO A C 1
ATOM 2104 O O . PRO A 1 274 ? -1.421 9.536 -18.584 1.00 78.00 274 PRO A O 1
ATOM 2107 N N . ASN A 1 275 ? -3.561 9.655 -19.244 1.00 81.81 275 ASN A N 1
ATOM 2108 C CA . ASN A 1 275 ? -3.849 10.897 -18.527 1.00 81.81 275 ASN A CA 1
ATOM 2109 C C . ASN A 1 275 ? -4.057 10.620 -17.027 1.00 81.81 275 ASN A C 1
ATOM 2111 O O . ASN A 1 275 ? -5.009 9.926 -16.662 1.00 81.81 275 ASN A O 1
ATOM 2115 N N . GLY A 1 276 ? -3.193 11.193 -16.181 1.00 82.44 276 GLY A N 1
ATOM 2116 C CA . GLY A 1 276 ? -3.256 11.081 -14.721 1.00 82.44 276 GLY A CA 1
ATOM 2117 C C . GLY A 1 276 ? -4.557 11.617 -14.111 1.00 82.44 276 GLY A C 1
ATOM 2118 O O . GLY A 1 276 ? -5.082 11.006 -13.186 1.00 82.44 276 GLY A O 1
ATOM 2119 N N . PHE A 1 277 ? -5.124 12.686 -14.682 1.00 86.38 277 PHE A N 1
ATOM 2120 C CA . PHE A 1 277 ? -6.378 13.294 -14.216 1.00 86.38 277 PHE A CA 1
ATOM 2121 C C . PHE A 1 277 ? -7.605 12.409 -14.442 1.00 86.38 277 PHE A C 1
ATOM 2123 O O . PHE A 1 277 ? -8.602 12.565 -13.754 1.00 86.38 277 PHE A O 1
ATOM 2130 N N . VAL A 1 278 ? -7.536 11.470 -15.386 1.00 87.38 278 VAL A N 1
ATOM 2131 C CA . VAL A 1 278 ? -8.573 10.445 -15.581 1.00 87.38 278 VAL A CA 1
ATOM 2132 C C . VAL A 1 278 ? -8.251 9.212 -14.740 1.00 87.38 278 VAL A C 1
ATOM 2134 O O . VAL A 1 278 ? -9.134 8.608 -14.137 1.00 87.38 278 VAL A O 1
ATOM 2137 N N . HIS A 1 279 ? -6.968 8.851 -14.684 1.00 85.06 279 HIS A N 1
ATOM 2138 C CA . HIS A 1 279 ? -6.484 7.670 -13.987 1.00 85.06 279 HIS A CA 1
ATOM 2139 C C . HIS A 1 279 ? -6.794 7.691 -12.487 1.00 85.06 279 HIS A C 1
ATOM 2141 O O . HIS A 1 279 ? -7.374 6.733 -11.985 1.00 85.06 279 HIS A O 1
ATOM 2147 N N . VAL A 1 280 ? -6.428 8.768 -11.781 1.00 88.19 280 VAL A N 1
ATOM 2148 C CA . VAL A 1 280 ? -6.556 8.835 -10.317 1.00 88.19 280 VAL A CA 1
ATOM 2149 C C . VAL A 1 280 ? -8.024 8.793 -9.873 1.00 88.19 280 VAL A C 1
ATOM 2151 O O . VAL A 1 280 ? -8.344 7.926 -9.064 1.00 88.19 280 VAL A O 1
ATOM 2154 N N . PRO A 1 281 ? -8.956 9.607 -10.414 1.00 91.31 281 PRO A N 1
ATOM 2155 C CA . PRO A 1 281 ? -10.366 9.515 -10.027 1.00 91.31 281 PRO A CA 1
ATOM 2156 C C . PRO A 1 281 ? -10.997 8.164 -10.370 1.00 91.31 281 PRO A C 1
ATOM 2158 O O . PRO A 1 281 ? -11.731 7.612 -9.554 1.00 91.31 281 PRO A O 1
ATOM 2161 N N . ARG A 1 282 ? -10.683 7.593 -11.544 1.00 90.12 282 ARG A N 1
ATOM 2162 C CA . ARG A 1 282 ? -11.189 6.268 -11.936 1.00 90.12 282 ARG A CA 1
ATOM 2163 C C . ARG A 1 282 ? -10.696 5.182 -10.987 1.00 90.12 282 ARG A C 1
ATOM 2165 O O . ARG A 1 282 ? -11.480 4.330 -10.578 1.00 90.12 282 ARG A O 1
ATOM 2172 N N . LEU A 1 283 ? -9.414 5.219 -10.634 1.00 89.56 283 LEU A N 1
ATOM 2173 C CA . LEU A 1 283 ? -8.838 4.302 -9.663 1.00 89.56 283 LEU A CA 1
ATOM 2174 C C . LEU A 1 283 ? -9.499 4.463 -8.298 1.00 89.56 283 LEU A C 1
ATOM 2176 O O . LEU A 1 283 ? -9.912 3.467 -7.727 1.00 89.56 283 LEU A O 1
ATOM 2180 N N . LEU A 1 284 ? -9.641 5.688 -7.792 1.00 91.94 284 LEU A N 1
ATOM 2181 C CA . LEU A 1 284 ? -10.278 5.933 -6.498 1.00 91.94 284 LEU A CA 1
ATOM 2182 C C . LEU A 1 284 ? -11.728 5.462 -6.465 1.00 91.94 284 LEU A C 1
ATOM 2184 O O . LEU A 1 284 ? -12.153 4.894 -5.465 1.00 91.94 284 LEU A O 1
ATOM 2188 N N . PHE A 1 285 ? -12.462 5.640 -7.563 1.00 93.88 285 PHE A N 1
ATOM 2189 C CA . PHE A 1 285 ? -13.816 5.121 -7.690 1.00 93.88 285 PHE A CA 1
ATOM 2190 C C . PHE A 1 285 ? -13.844 3.590 -7.633 1.00 93.88 285 PHE A C 1
ATOM 2192 O O . PHE A 1 285 ? -14.540 3.034 -6.791 1.00 93.88 285 PHE A O 1
ATOM 2199 N N . ILE A 1 286 ? -13.070 2.908 -8.487 1.00 92.25 286 ILE A N 1
ATOM 2200 C CA . ILE A 1 286 ? -13.041 1.437 -8.542 1.00 92.25 286 ILE A CA 1
ATOM 2201 C C . ILE A 1 286 ? -12.554 0.866 -7.209 1.00 92.25 286 ILE A C 1
ATOM 2203 O O . ILE A 1 286 ? -13.194 -0.003 -6.625 1.00 92.25 286 ILE A O 1
ATOM 2207 N N . TRP A 1 287 ? -11.431 1.377 -6.713 1.00 92.56 287 TRP A N 1
ATOM 2208 C CA . TRP A 1 287 ? -10.788 0.893 -5.501 1.00 92.56 287 TRP A CA 1
ATOM 2209 C C . TRP A 1 287 ? -11.634 1.173 -4.262 1.00 92.56 287 TRP A C 1
ATOM 2211 O O . TRP A 1 287 ? -11.811 0.284 -3.440 1.00 92.56 287 TRP A O 1
ATOM 2221 N N . GLY A 1 288 ? -12.217 2.370 -4.150 1.00 94.88 288 GLY A N 1
ATOM 2222 C CA . GLY A 1 288 ? -13.164 2.700 -3.087 1.00 94.88 288 GLY A CA 1
ATOM 2223 C C . GLY A 1 288 ? -14.395 1.797 -3.134 1.00 94.88 288 GLY A C 1
ATOM 2224 O O . GLY A 1 288 ? -14.704 1.128 -2.153 1.00 94.88 288 GLY A O 1
ATOM 2225 N N . ALA A 1 289 ? -15.050 1.689 -4.294 1.00 95.75 289 ALA A N 1
ATOM 2226 C CA . ALA A 1 289 ? -16.244 0.859 -4.456 1.00 95.75 289 ALA A CA 1
ATOM 2227 C C . ALA A 1 289 ? -16.000 -0.614 -4.096 1.00 95.75 289 ALA A C 1
ATOM 2229 O O . ALA A 1 289 ? -16.865 -1.240 -3.488 1.00 95.75 289 ALA A O 1
ATOM 2230 N N . LEU A 1 290 ? -14.829 -1.160 -4.432 1.00 95.00 290 LEU A N 1
ATOM 2231 C CA . LEU A 1 290 ? -14.469 -2.539 -4.103 1.00 95.00 290 LEU A CA 1
ATOM 2232 C C . LEU A 1 290 ? -13.947 -2.714 -2.672 1.00 95.00 290 LEU A C 1
ATOM 2234 O O . LEU A 1 290 ? -14.148 -3.773 -2.088 1.00 95.00 290 LEU A O 1
ATOM 2238 N N . ASN A 1 291 ? -13.341 -1.687 -2.074 1.00 96.00 291 ASN A N 1
ATOM 2239 C CA . ASN A 1 291 ? -12.989 -1.702 -0.655 1.00 96.00 291 ASN A CA 1
ATOM 2240 C C . ASN A 1 291 ? -14.212 -1.566 0.251 1.00 96.00 291 ASN A C 1
ATOM 2242 O O . ASN A 1 291 ? -14.155 -2.020 1.386 1.00 96.00 291 ASN A O 1
ATOM 2246 N N . LEU A 1 292 ? -15.314 -0.964 -0.205 1.00 96.81 292 LEU A N 1
ATOM 2247 C CA . LEU A 1 292 ? -16.526 -0.822 0.601 1.00 96.81 292 LEU A CA 1
ATOM 2248 C C . LEU A 1 292 ? -17.055 -2.170 1.143 1.00 96.81 292 LEU A C 1
ATOM 2250 O O . LEU A 1 292 ? -17.229 -2.276 2.358 1.00 96.81 292 LEU A O 1
ATOM 2254 N N . PRO A 1 293 ? -17.273 -3.226 0.328 1.00 97.38 293 PRO A N 1
ATOM 2255 C CA . PRO A 1 293 ? -17.658 -4.535 0.860 1.00 97.38 293 PRO A CA 1
ATOM 2256 C C . PRO A 1 293 ? -16.566 -5.166 1.738 1.00 97.38 293 PRO A C 1
ATOM 2258 O O . PRO A 1 293 ? -16.892 -5.842 2.713 1.00 97.38 293 PRO A O 1
ATOM 2261 N N . CYS A 1 294 ? -15.281 -4.922 1.456 1.00 96.81 294 CYS A N 1
ATOM 2262 C CA . CYS A 1 294 ? -14.187 -5.379 2.317 1.00 96.81 294 CYS A CA 1
ATOM 2263 C C . CYS A 1 294 ? -14.210 -4.690 3.690 1.00 96.81 294 CYS A C 1
ATOM 2265 O O . CYS A 1 294 ? -14.008 -5.348 4.706 1.00 96.81 294 CYS A O 1
ATOM 2267 N N . TRP A 1 295 ? -14.520 -3.395 3.746 1.00 96.12 295 TRP A N 1
ATOM 2268 C CA . TRP A 1 295 ? -14.717 -2.653 4.990 1.00 96.12 295 TRP A CA 1
ATOM 2269 C C . TRP A 1 295 ? -15.912 -3.197 5.778 1.00 96.12 295 TRP A C 1
ATOM 2271 O O . TRP A 1 295 ? -15.768 -3.469 6.967 1.00 96.12 295 TRP A O 1
ATOM 2281 N N . VAL A 1 296 ? -17.051 -3.467 5.124 1.00 95.62 296 VAL A N 1
ATOM 2282 C CA . VAL A 1 296 ? -18.207 -4.114 5.780 1.00 95.62 296 VAL A CA 1
ATOM 2283 C C . VAL A 1 296 ? -17.812 -5.467 6.384 1.00 95.62 296 VAL A C 1
ATOM 2285 O O . VAL A 1 296 ? -18.181 -5.766 7.522 1.00 95.62 296 VAL A O 1
ATOM 2288 N N . LEU A 1 297 ? -17.024 -6.269 5.661 1.00 93.50 297 LEU A N 1
ATOM 2289 C CA . LEU A 1 297 ? -16.498 -7.536 6.169 1.00 93.50 297 LEU A CA 1
ATOM 2290 C C . LEU A 1 297 ? -15.588 -7.326 7.390 1.00 93.50 297 LEU A C 1
ATOM 2292 O O . LEU A 1 297 ? -15.740 -8.029 8.386 1.00 93.50 297 LEU A O 1
ATOM 2296 N N . LEU A 1 298 ? -14.686 -6.343 7.357 1.00 92.50 298 LEU A N 1
ATOM 2297 C CA . LEU A 1 298 ? -13.816 -6.011 8.492 1.00 92.50 298 LEU A CA 1
ATOM 2298 C C . LEU A 1 298 ? -14.615 -5.531 9.715 1.00 92.50 298 LEU A C 1
ATOM 2300 O O . LEU A 1 298 ? -14.305 -5.932 10.839 1.00 92.50 298 LEU A O 1
ATOM 2304 N N . CYS A 1 299 ? -15.685 -4.752 9.522 1.00 90.94 299 CYS A N 1
ATOM 2305 C CA . CYS A 1 299 ? -16.625 -4.389 10.588 1.00 90.94 299 CYS A CA 1
ATOM 2306 C C . CYS A 1 299 ? -17.288 -5.629 11.207 1.00 90.94 299 CYS A C 1
ATOM 2308 O O . CYS A 1 299 ? -17.411 -5.720 12.427 1.00 90.94 299 CYS A O 1
ATOM 2310 N N . ALA A 1 300 ? -17.725 -6.588 10.385 1.00 90.06 300 ALA A N 1
ATOM 2311 C CA . ALA A 1 300 ? -18.356 -7.812 10.873 1.00 90.06 300 ALA A CA 1
ATOM 2312 C C . ALA A 1 300 ? -17.366 -8.686 11.660 1.00 90.06 300 ALA A C 1
ATOM 2314 O O . ALA A 1 300 ? -17.673 -9.119 12.771 1.00 90.06 300 ALA A O 1
ATOM 2315 N N . LEU A 1 301 ? -16.161 -8.889 11.120 1.00 85.75 301 LEU A N 1
ATOM 2316 C CA . LEU A 1 301 ? -15.108 -9.690 11.749 1.00 85.75 301 LEU A CA 1
ATOM 2317 C C . LEU A 1 301 ? -14.620 -9.078 13.067 1.00 85.75 301 LEU A C 1
ATOM 2319 O O . LEU A 1 301 ? -14.476 -9.797 14.053 1.00 85.75 301 LEU A O 1
ATOM 2323 N N . SER A 1 302 ? -14.416 -7.759 13.117 1.00 85.00 302 SER A N 1
ATOM 2324 C CA . SER A 1 302 ? -14.009 -7.076 14.354 1.00 85.00 302 SER A CA 1
ATOM 2325 C C . SER A 1 302 ? -15.075 -7.160 15.448 1.00 85.00 302 SER A C 1
ATOM 2327 O O . SER A 1 302 ? -14.739 -7.387 16.609 1.00 85.00 302 SER A O 1
ATOM 2329 N N . ARG A 1 303 ? -16.364 -7.047 15.097 1.00 83.94 303 ARG A N 1
ATOM 2330 C CA . ARG A 1 303 ? -17.471 -7.228 16.053 1.00 83.94 303 ARG A CA 1
ATOM 2331 C C . ARG A 1 303 ? -17.575 -8.665 16.555 1.00 83.94 303 ARG A C 1
ATOM 2333 O O . ARG A 1 303 ? -17.775 -8.866 17.748 1.00 83.94 303 ARG A O 1
ATOM 2340 N N . ALA A 1 304 ? -17.415 -9.646 15.667 1.00 83.50 304 ALA A N 1
ATOM 2341 C CA . ALA A 1 304 ? -17.413 -11.057 16.041 1.00 83.50 304 ALA A CA 1
ATOM 2342 C C . ALA A 1 304 ? -16.261 -11.378 17.011 1.00 83.50 304 ALA A C 1
ATOM 2344 O O . ALA A 1 304 ? -16.487 -12.010 18.039 1.00 83.50 304 ALA A O 1
ATOM 2345 N N . ALA A 1 305 ? -15.055 -10.867 16.740 1.00 79.69 305 ALA A N 1
ATOM 2346 C CA . ALA A 1 305 ? -13.911 -11.014 17.638 1.00 79.69 305 ALA A CA 1
ATOM 2347 C C . ALA A 1 305 ? -14.153 -10.341 19.004 1.00 79.69 305 ALA A C 1
ATOM 2349 O O . ALA A 1 305 ? -13.898 -10.944 20.045 1.00 79.69 305 ALA A O 1
ATOM 2350 N N . ALA A 1 306 ? -14.717 -9.130 19.021 1.00 76.38 306 ALA A N 1
ATOM 2351 C CA . ALA A 1 306 ? -15.023 -8.420 20.264 1.00 76.38 306 ALA A CA 1
ATOM 2352 C C . ALA A 1 306 ? -16.073 -9.143 21.131 1.00 76.38 306 ALA A C 1
ATOM 2354 O O . ALA A 1 306 ? -15.962 -9.133 22.356 1.00 76.38 306 ALA A O 1
ATOM 2355 N N . GLY A 1 307 ? -17.064 -9.795 20.511 1.00 75.31 307 GLY A N 1
ATOM 2356 C CA . GLY A 1 307 ? -18.054 -10.609 21.226 1.00 75.31 307 GLY A CA 1
ATOM 2357 C C . GLY A 1 307 ? -17.413 -11.765 21.996 1.00 75.31 307 GLY A C 1
ATOM 2358 O O . GLY A 1 307 ? -17.746 -11.989 23.156 1.00 75.31 307 GLY A O 1
ATOM 2359 N N . THR A 1 308 ? -16.420 -12.428 21.396 1.00 66.19 308 THR A N 1
ATOM 2360 C CA . THR A 1 308 ? -15.703 -13.530 22.057 1.00 66.19 308 THR A CA 1
ATOM 2361 C C . THR A 1 308 ? -14.830 -13.067 23.226 1.00 66.19 308 THR A C 1
ATOM 2363 O O . THR A 1 308 ? -14.734 -13.769 24.228 1.00 66.19 308 THR A O 1
ATOM 2366 N N . GLU A 1 309 ? -14.230 -11.871 23.161 1.00 63.88 309 GLU A N 1
ATOM 2367 C CA . GLU A 1 309 ? -13.433 -11.337 24.278 1.00 63.88 309 GLU A CA 1
ATOM 2368 C C . GLU A 1 309 ? -14.302 -10.973 25.490 1.00 63.88 309 GLU A C 1
ATOM 2370 O O . GLU A 1 309 ? -13.873 -11.168 26.626 1.00 63.88 309 GLU A O 1
ATOM 2375 N N . GLY A 1 310 ? -15.523 -10.475 25.261 1.00 59.56 310 GLY A N 1
ATOM 2376 C CA . GLY A 1 310 ? -16.478 -10.174 26.331 1.00 59.56 310 GLY A CA 1
ATOM 2377 C C . GLY A 1 310 ? -16.930 -11.422 27.093 1.00 59.56 310 GLY A C 1
ATOM 2378 O O . GLY A 1 310 ? -17.058 -11.375 28.313 1.00 59.56 310 GLY A O 1
ATOM 2379 N N . GLU A 1 311 ? -17.107 -12.545 26.393 1.00 50.62 311 GLU A N 1
ATOM 2380 C CA . GLU A 1 311 ? -17.429 -13.833 27.016 1.00 50.62 311 GLU A CA 1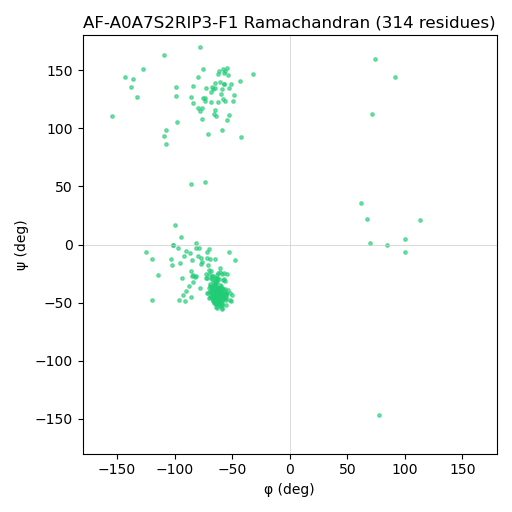
ATOM 2381 C C . GLU A 1 311 ? -16.229 -14.428 27.762 1.00 50.62 311 GLU A C 1
ATOM 2383 O O . GLU A 1 311 ? -16.381 -14.896 28.885 1.00 50.62 311 GLU A O 1
ATOM 2388 N N . VAL A 1 312 ? -15.017 -14.354 27.200 1.00 51.69 312 VAL A N 1
ATOM 2389 C CA . VAL A 1 312 ? -13.806 -14.863 27.871 1.00 51.69 312 VAL A CA 1
ATOM 2390 C C . VAL A 1 312 ? -13.466 -14.041 29.118 1.00 51.69 312 VAL A C 1
ATOM 2392 O O . VAL A 1 312 ? -13.103 -14.614 30.140 1.00 51.69 312 VAL A O 1
ATOM 2395 N N . ALA A 1 313 ? -13.633 -12.716 29.079 1.00 45.81 313 ALA A N 1
ATOM 2396 C CA . ALA A 1 313 ? -13.423 -11.851 30.242 1.00 45.81 313 ALA A CA 1
ATOM 2397 C C . ALA A 1 313 ? -14.500 -12.008 31.330 1.00 45.81 313 ALA A C 1
ATOM 2399 O O . ALA A 1 313 ? -14.274 -11.592 32.459 1.00 45.81 313 ALA A O 1
ATOM 2400 N N . ALA A 1 314 ? -15.663 -12.582 31.008 1.00 41.41 314 ALA A N 1
ATOM 2401 C CA . ALA A 1 314 ? -16.695 -12.913 31.992 1.00 41.41 314 ALA A CA 1
ATOM 2402 C C . ALA A 1 314 ? -16.461 -14.278 32.671 1.00 41.41 314 ALA A C 1
ATOM 2404 O O . ALA A 1 314 ? -17.118 -14.586 33.664 1.00 41.41 314 ALA A O 1
ATOM 2405 N N . VAL A 1 315 ? -15.555 -15.098 32.127 1.00 41.00 315 VAL A N 1
ATOM 2406 C CA . VAL A 1 315 ? -15.248 -16.458 32.603 1.00 41.00 315 VAL A CA 1
ATOM 2407 C C . VAL A 1 315 ? -13.940 -16.517 33.411 1.00 41.00 315 VAL A C 1
ATOM 2409 O O . VAL A 1 315 ? -13.732 -17.482 34.146 1.00 41.00 315 VAL A O 1
ATOM 2412 N N . VAL A 1 316 ? -13.079 -15.500 33.305 1.00 39.25 316 VAL A N 1
ATOM 2413 C CA . VAL A 1 316 ? -11.817 -15.355 34.063 1.00 39.25 316 VAL A CA 1
ATOM 2414 C C . VAL A 1 316 ? -12.006 -14.388 35.223 1.00 39.25 316 VAL A C 1
ATOM 2416 O O . VAL A 1 316 ? -11.543 -14.727 36.334 1.00 39.25 316 VAL A O 1
#

Mean predicted aligned error: 7.83 Å